Protein 3EAU (pdb70)

Nearest PDB structures (foldseek):
  3eb4-assembly1_A  TM=1.003E+00  e=1.020E-65  Rattus norvegicus
  3eb3-assembly1_A  TM=1.003E+00  e=2.435E-65  Rattus norvegicus
  7wf3-assembly1_C  TM=9.826E-01  e=1.938E-58  Homo sapiens
  6ci1-assembly1_H  TM=9.775E-01  e=1.310E-47  Rattus norvegicus
  8hw0-assembly1_A  TM=9.830E-01  e=2.863E-42  Devosia

CATH classification: 3.20.20.100

Solvent-accessible surface area: 14742 Å² total; per-residue (Å²): 216,61,117,50,95,37,58,0,6,128,19,59,19,125,0,0,0,0,0,2,12,1,85,18,4,2,17,49,61,16,84,70,130,64,0,42,89,0,0,26,34,0,50,102,61,22,2,23,0,0,4,0,0,8,57,30,37,90,2,108,0,0,56,8,0,1,68,6,12,141,143,78,56,37,172,49,104,30,5,8,0,0,0,8,0,8,67,39,37,217,49,158,72,69,132,4,3,30,97,103,6,0,45,79,3,0,144,36,0,13,139,66,0,88,26,139,45,0,13,0,0,0,0,11,77,30,24,111,134,22,91,25,62,66,3,0,95,0,0,11,52,0,23,106,115,36,32,2,96,66,0,0,0,2,127,5,49,32,136,48,0,65,75,0,52,63,17,0,145,132,76,136,25,56,27,5,20,0,0,3,1,44,2,6,0,35,76,8,80,43,8,40,35,56,7,42,94,6,72,131,134,23,10,4,2,3,0,0,63,18,6,24,5,21,12,1,0,31,17,73,1,103,102,30,38,41,113,200,7,36,2,54,49,202,64,40,108,114,1,72,75,80,0,89,42,143,99,1,80,105,19,16,58,55,4,167,91,0,64,49,1,0,122,134,27,67,16,54,5,14,28,0,1,0,0,0,0,7,50,72,162,48,5,11,0,0,9,3,37,6,32,48,26,139,52,0,85,50,4,17,18,1,29,118,6,24,115,101,23,58,99,82,21,33,127,57,0,19,75,32,2,66,55,134,21,198,156

GO terms:
  GO:1990031 pinceau fiber (C, IDA)
  GO:0015459 potassium channel regulator activity (F, IDA)
  GO:0043005 neuron projection (C, IDA)
  GO:0008106 alcohol dehydrogenase (NADP+) activity (F, IDA)
  GO:0044224 juxtaparanode region of axon (C, IDA)
  GO:0005829 cytosol (C, IDA)
  GO:0005874 microtubule (C, IDA)
  GO:0030424 axon (C, IDA)
  GO:0034705 potassium channel complex (C, IDA)
  GO:1901379 regulation of potassium ion transmembrane transport (P, IDA)
  GO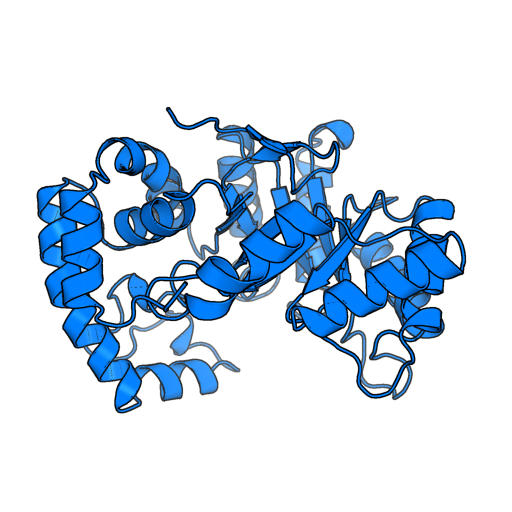:0005737 cytoplasm (C, EXP)
  GO:0005886 plasma membrane (C, EXP)
  GO:0016020 membrane (C, EXP)
  GO:1990002 methylglyoxal reductase (NADPH) (acetol producing) activity (F, EXP)
  GO:2000008 regulation of protein localization to cell surface (P, IMP)
  GO:0045445 myoblast differentiation (P, IEP)
  GO:0005515 protein binding (F, IPI)
  GO:0044325 transmembrane transporter binding (F, IPI)
  GO:0044877 protein-containing complex binding (F, IPI)
  GO:0009898 cytoplasmic side of plasma membrane (C, IDA)

Structure (mmCIF, N/CA/C/O backbone):
data_3EAU
#
_entry.id   3EAU
#
_cell.length_a   113.035
_cell.length_b   113.035
_cell.length_c   147.013
_cell.angle_alpha   90.00
_cell.angle_beta   90.00
_cell.angle_gamma   90.00
#
_symmetry.space_group_name_H-M   'I 4 2 2'
#
loop_
_entity.id
_entity.type
_entity.pdbx_description
1 polymer 'Voltage-gated potassium channel subunit beta-2'
2 non-polymer 'NADPH DIHYDRO-NICOTINAMIDE-ADENINE-DINUCLEOTIDE PHOSPHATE'
3 non-polymer 17,21-DIHYDROXYPREGNA-1,4-DIENE-3,11,20-TRIONE
4 water water
#
loop_
_atom_site.group_PDB
_atom_site.id
_atom_site.type_symbol
_atom_site.label_atom_id
_atom_site.label_alt_id
_atom_site.label_comp_id
_atom_site.label_asym_id
_atom_site.label_entity_id
_atom_site.label_seq_id
_atom_site.pdbx_PDB_ins_code
_atom_site.Cartn_x
_atom_site.Cartn_y
_atom_site.Cartn_z
_atom_site.occupancy
_atom_site.B_iso_or_equiv
_atom_site.auth_seq_id
_atom_site.auth_comp_id
_atom_site.auth_asym_id
_atom_site.auth_atom_id
_atom_site.pdbx_PDB_model_num
ATOM 1 N N . MET A 1 1 ? 25.833 26.773 10.001 1.00 49.87 35 MET A N 1
ATOM 2 C CA . MET A 1 1 ? 25.921 26.701 11.489 1.00 49.70 35 MET A CA 1
ATOM 3 C C . MET A 1 1 ? 26.462 28.015 12.049 1.00 47.94 35 MET A C 1
ATOM 4 O O . MET A 1 1 ? 27.378 28.612 11.480 1.00 47.39 35 MET A O 1
ATOM 9 N N . LEU A 1 2 ? 25.897 28.460 13.167 1.00 44.86 36 LEU A N 1
ATOM 10 C CA . LEU A 1 2 ? 26.330 29.702 13.800 1.00 41.54 36 LEU A CA 1
ATOM 11 C C . LEU A 1 2 ? 27.645 29.546 14.552 1.00 38.88 36 LEU A C 1
ATOM 12 O O . LEU A 1 2 ? 27.822 28.605 15.326 1.00 38.51 36 LEU A O 1
ATOM 17 N N . GLN A 1 3 ? 28.569 30.471 14.312 1.00 35.78 37 GLN A N 1
ATOM 18 C CA . GLN A 1 3 ? 29.848 30.476 15.009 1.00 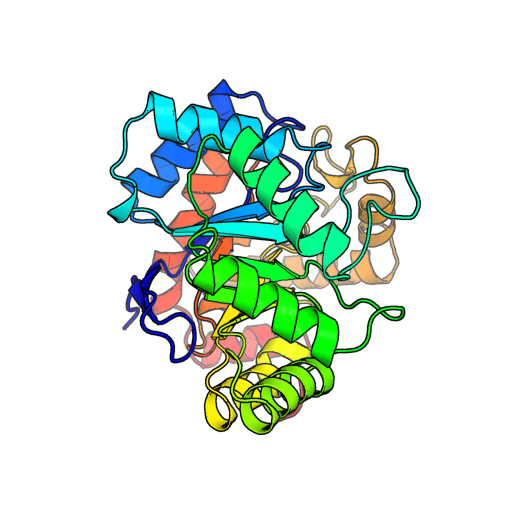32.86 37 GLN A CA 1
ATOM 19 C C . GLN A 1 3 ? 29.683 31.594 16.032 1.00 29.87 37 GLN A C 1
ATOM 20 O O . GLN A 1 3 ? 29.627 32.768 15.666 1.00 26.95 37 GLN A O 1
ATOM 26 N N . PHE A 1 4 ? 29.583 31.226 17.306 1.00 25.96 38 PHE A N 1
ATOM 27 C CA . PHE A 1 4 ? 29.377 32.205 18.370 1.00 24.47 38 PHE A CA 1
ATOM 28 C C . PHE A 1 4 ? 30.419 33.317 18.394 1.00 22.99 38 PHE A C 1
ATOM 29 O O . PHE A 1 4 ? 30.091 34.480 18.643 1.00 22.52 38 PHE A O 1
ATOM 37 N N . TYR A 1 5 ? 31.676 32.958 18.165 1.00 21.32 39 TYR A N 1
ATOM 38 C CA . TYR A 1 5 ? 32.744 33.948 18.146 1.00 20.99 39 TYR A CA 1
ATOM 39 C C . TYR A 1 5 ? 33.182 34.156 16.704 1.00 20.31 39 TYR A C 1
ATOM 40 O O . TYR A 1 5 ? 33.268 33.203 15.925 1.00 22.22 39 TYR A O 1
ATOM 49 N N . ARG A 1 6 ? 33.449 35.407 16.348 1.00 19.84 40 ARG A N 1
ATOM 50 C CA . ARG A 1 6 ? 33.865 35.731 14.989 1.00 19.20 40 ARG A CA 1
ATOM 51 C C . ARG A 1 6 ? 34.757 36.963 14.968 1.00 18.75 40 ARG A C 1
ATOM 52 O O . ARG A 1 6 ? 34.772 37.752 15.917 1.00 18.80 40 ARG A O 1
ATOM 60 N N . ASN A 1 7 ? 35.510 37.127 13.888 1.00 18.48 41 ASN A N 1
ATOM 61 C CA . ASN A 1 7 ? 36.370 38.294 13.769 1.00 18.78 41 ASN A CA 1
ATOM 62 C C . ASN A 1 7 ? 35.533 39.548 13.532 1.00 19.34 41 ASN A C 1
ATOM 63 O O . ASN A 1 7 ? 34.493 39.498 12.874 1.00 18.76 41 ASN A O 1
ATOM 68 N N . LEU A 1 8 ? 35.978 40.668 14.091 1.00 18.59 42 LEU A N 1
ATOM 69 C CA . LEU A 1 8 ? 35.283 41.933 13.901 1.00 18.66 42 LEU A CA 1
ATOM 70 C C . LEU A 1 8 ? 35.850 42.472 12.594 1.00 19.59 42 LEU A C 1
ATOM 71 O O . LEU A 1 8 ? 36.944 43.038 12.567 1.00 20.42 42 LEU A O 1
ATOM 76 N N . GLY A 1 9 ? 35.111 42.274 11.507 1.00 20.62 43 GLY A N 1
ATOM 77 C CA . GLY A 1 9 ? 35.598 42.708 10.213 1.00 20.15 43 GLY A CA 1
ATOM 78 C C . GLY A 1 9 ? 36.763 41.795 9.873 1.00 20.48 43 GLY A C 1
ATOM 79 O O . GLY A 1 9 ? 36.761 40.617 10.245 1.00 19.35 43 GLY A O 1
ATOM 80 N N . LYS A 1 10 ? 37.767 42.317 9.179 1.00 19.20 44 LYS A N 1
ATOM 81 C CA . LYS A 1 10 ? 38.913 41.487 8.845 1.00 19.06 44 LYS A CA 1
ATOM 82 C C . LYS A 1 10 ? 40.006 41.551 9.905 1.00 19.27 44 LYS A C 1
ATOM 83 O O . LYS A 1 10 ? 41.028 40.880 9.779 1.00 20.61 44 LYS A O 1
ATOM 89 N N . SER A 1 11 ? 39.786 42.337 10.956 1.00 17.68 45 SER A N 1
ATOM 90 C CA . SER A 1 11 ? 40.779 42.460 12.022 1.00 17.80 45 SER A CA 1
ATOM 91 C C . SER A 1 11 ? 40.903 41.147 12.795 1.00 17.71 45 SER A C 1
ATOM 92 O O . SER A 1 11 ? 40.083 40.242 12.636 1.00 17.88 45 SER A O 1
ATOM 95 N N . GLY A 1 12 ? 41.922 41.060 13.644 1.00 16.87 46 GLY A N 1
ATOM 96 C CA . GLY A 1 12 ? 42.134 39.855 14.428 1.00 16.85 46 GLY A CA 1
ATOM 97 C C . GLY A 1 12 ? 41.351 39.833 15.729 1.00 18.35 46 GLY A C 1
ATOM 98 O O . GLY A 1 12 ? 41.422 38.861 16.484 1.00 17.10 46 GLY A O 1
ATOM 99 N N . LEU A 1 13 ? 40.603 40.899 16.000 1.00 18.01 47 LEU A N 1
ATOM 100 C CA . LEU A 1 13 ? 39.809 40.976 17.225 1.00 17.93 47 LEU A CA 1
ATOM 101 C C . LEU A 1 13 ? 38.597 40.044 17.135 1.00 19.06 47 LEU A C 1
ATOM 102 O O . LEU A 1 13 ? 37.761 40.173 16.238 1.00 19.86 47 LEU A O 1
ATOM 107 N N . ARG A 1 14 ? 38.514 39.101 18.071 1.00 18.37 48 ARG A N 1
ATOM 108 C CA . ARG A 1 14 ? 37.424 38.128 18.101 1.00 18.88 48 ARG A CA 1
ATOM 109 C C . ARG A 1 14 ? 36.354 38.527 19.111 1.00 18.85 48 ARG A C 1
ATOM 110 O O . ARG A 1 14 ? 36.637 38.691 20.297 1.00 20.10 48 ARG A O 1
ATOM 118 N N . VAL A 1 15 ? 35.126 38.681 18.630 1.00 17.57 49 VAL A N 1
ATOM 119 C CA . VAL A 1 15 ? 34.020 39.066 19.491 1.00 18.34 49 VAL A CA 1
ATOM 120 C C . VAL A 1 15 ? 32.864 38.075 19.447 1.00 17.64 49 VAL A C 1
ATOM 121 O O . VAL A 1 15 ? 32.677 37.351 18.466 1.00 17.92 49 VAL A O 1
ATOM 125 N N . SER A 1 16 ? 32.093 38.046 20.529 1.00 18.47 50 SER A N 1
ATOM 126 C CA . SER A 1 16 ? 30.918 37.192 20.597 1.00 18.03 50 SER A CA 1
ATOM 127 C C . SER A 1 16 ? 29.902 37.823 19.638 1.00 17.95 50 SER A C 1
ATOM 128 O O . SER A 1 16 ? 29.925 39.037 19.430 1.00 17.71 50 SER A O 1
ATOM 131 N N . CYS A 1 17 ? 29.025 37.010 19.052 1.00 18.59 51 CYS A N 1
ATOM 132 C CA . CYS A 1 17 ? 28.027 37.508 18.101 1.00 18.86 51 CYS A CA 1
ATOM 133 C C . CYS A 1 17 ? 27.036 38.470 18.751 1.00 18.97 51 CYS A C 1
ATOM 134 O O . CYS A 1 17 ? 26.300 39.189 18.064 1.00 18.30 51 CYS A O 1
ATOM 137 N N . LEU A 1 18 ? 27.014 38.462 20.078 1.00 19.47 52 LEU A N 1
ATOM 138 C CA . LEU A 1 18 ? 26.159 39.348 20.855 1.00 18.53 52 LEU A CA 1
ATOM 139 C C . LEU A 1 18 ? 27.046 40.091 21.836 1.00 18.28 52 LEU A C 1
ATOM 140 O O . LEU A 1 18 ? 27.985 39.518 22.385 1.00 18.70 52 LEU A O 1
ATOM 145 N N . GLY A 1 19 ? 26.744 41.367 22.049 1.00 19.10 53 GLY A N 1
ATOM 146 C CA . GLY A 1 19 ? 27.491 42.168 22.998 1.00 17.11 53 GLY A CA 1
ATOM 147 C C . GLY A 1 19 ? 26.472 42.837 23.905 1.00 17.52 53 GLY A C 1
ATOM 148 O O . GLY A 1 19 ? 25.272 42.737 23.655 1.00 19.28 53 GLY A O 1
ATOM 149 N N . LEU A 1 20 ? 26.930 43.500 24.959 1.00 17.83 54 LEU A N 1
ATOM 150 C CA . LEU A 1 20 ? 26.017 44.195 25.858 1.00 18.23 54 LEU A CA 1
ATOM 151 C C . LEU A 1 20 ? 26.394 45.665 25.914 1.00 17.99 54 LEU A C 1
ATOM 152 O O . LEU A 1 20 ? 27.532 46.010 26.240 1.00 18.50 54 LEU A O 1
ATOM 157 N N . GLY A 1 21 ? 25.428 46.521 25.596 1.00 18.68 55 GLY A N 1
ATOM 158 C CA . GLY A 1 21 ? 25.650 47.954 25.614 1.00 17.80 55 GLY A CA 1
ATOM 159 C C . GLY A 1 21 ? 25.242 48.555 26.944 1.00 19.13 55 GLY A C 1
ATOM 160 O O . GLY A 1 21 ? 24.592 47.892 27.757 1.00 18.18 55 GLY A O 1
ATOM 161 N N . THR A 1 22 ? 25.602 49.818 27.157 1.00 17.58 56 THR A N 1
ATOM 162 C CA . THR A 1 22 ? 25.314 50.496 28.418 1.00 18.36 56 THR A CA 1
ATOM 163 C C . THR A 1 22 ? 24.507 51.791 28.288 1.00 18.40 56 THR A C 1
ATOM 164 O O . THR A 1 22 ? 24.343 52.528 29.266 1.00 18.40 56 THR A O 1
ATOM 168 N N . TRP A 1 23 ? 24.009 52.070 27.088 1.00 18.40 57 TRP A N 1
ATOM 169 C CA . TRP A 1 23 ? 23.231 53.283 26.849 1.00 18.34 57 TRP A CA 1
ATOM 170 C C . TRP A 1 23 ? 21.910 53.269 27.621 1.00 17.99 57 TRP A C 1
ATOM 171 O O . TRP A 1 23 ? 21.231 52.246 27.673 1.00 18.86 57 TRP A O 1
ATOM 182 N N . VAL A 1 24 ? 21.575 54.415 28.217 1.00 17.76 58 VAL A N 1
ATOM 183 C CA . VAL A 1 24 ? 20.348 54.621 28.989 1.00 19.68 58 VAL A CA 1
ATOM 184 C C . VAL A 1 24 ? 20.346 53.936 30.357 1.00 20.39 58 VAL A C 1
ATOM 185 O O . VAL A 1 24 ? 20.015 54.551 31.376 1.00 21.35 58 VAL A O 1
ATOM 189 N N . THR A 1 25 ? 20.750 52.673 30.370 1.00 19.11 59 THR A N 1
ATOM 190 C CA . THR A 1 25 ? 20.748 51.863 31.583 1.00 19.43 59 THR A CA 1
ATOM 191 C C . THR A 1 25 ? 21.831 52.112 32.635 1.00 19.42 59 THR A C 1
ATOM 192 O O . THR A 1 25 ? 21.531 52.585 33.732 1.00 20.25 59 THR A O 1
ATOM 196 N N . PHE A 1 26 ? 23.081 51.794 32.313 1.00 19.29 60 PHE A N 1
ATOM 197 C CA . PHE A 1 26 ? 24.182 51.964 33.260 1.00 20.62 60 PHE A CA 1
ATOM 198 C C . PHE A 1 26 ? 24.345 53.382 33.792 1.00 22.16 60 PHE A C 1
ATOM 199 O O . PHE A 1 26 ? 24.443 54.340 33.024 1.00 23.10 60 PHE A O 1
ATOM 207 N N . GLY A 1 27 ? 24.385 53.504 35.116 1.00 21.27 61 GLY A N 1
ATOM 208 C CA . GLY A 1 27 ? 24.538 54.806 35.741 1.00 23.23 61 GLY A CA 1
ATOM 209 C C . GLY A 1 27 ? 23.353 55.720 35.498 1.00 23.32 61 GLY A C 1
ATOM 210 O O . GLY A 1 27 ? 23.412 56.919 35.787 1.00 23.40 61 GLY A O 1
ATOM 211 N N . GLY A 1 28 ? 22.273 55.154 34.968 1.00 23.90 62 GLY A N 1
ATOM 212 C CA . GLY A 1 28 ? 21.084 55.939 34.694 1.00 22.97 62 GLY A CA 1
ATOM 213 C C . GLY A 1 28 ? 19.790 55.269 35.121 1.00 23.34 62 GLY A C 1
ATOM 214 O O . GLY A 1 28 ? 19.398 55.326 36.286 1.00 23.45 62 GLY A O 1
ATOM 215 N N . GLN A 1 29 ? 19.132 54.620 34.169 1.00 23.05 63 GLN A N 1
ATOM 216 C CA . GLN A 1 29 ? 17.862 53.945 34.413 1.00 23.49 63 GLN A CA 1
ATOM 217 C C . GLN A 1 29 ? 17.891 52.799 35.429 1.00 23.86 63 GLN A C 1
ATOM 218 O O . GLN A 1 29 ?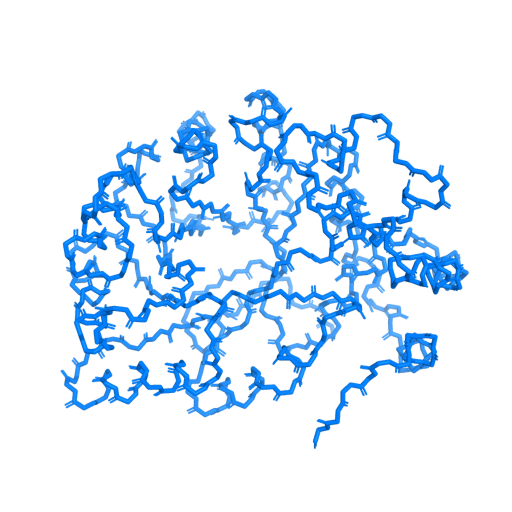 16.937 52.629 36.194 1.00 24.07 63 GLN A O 1
ATOM 224 N N . ILE A 1 30 ? 18.964 52.012 35.441 1.00 22.32 64 ILE A N 1
ATOM 225 C CA . ILE A 1 30 ? 19.049 50.886 36.371 1.00 21.96 64 ILE A CA 1
ATOM 226 C C . ILE A 1 30 ? 20.081 51.085 37.473 1.00 21.69 64 ILE A C 1
ATOM 227 O O . ILE A 1 30 ? 21.003 51.889 37.340 1.00 21.90 64 ILE A O 1
ATOM 232 N N . THR A 1 31 ? 19.918 50.350 38.570 1.00 20.98 65 THR A N 1
ATOM 233 C CA . THR A 1 31 ? 20.848 50.453 39.689 1.00 21.57 65 THR A CA 1
ATOM 234 C C . THR A 1 31 ? 22.172 49.791 39.331 1.00 21.08 65 THR A C 1
ATOM 235 O O . THR A 1 31 ? 22.239 48.989 38.401 1.00 22.14 65 THR A O 1
ATOM 239 N N . ASP A 1 32 ? 23.223 50.125 40.073 1.00 22.36 66 ASP A N 1
ATOM 240 C CA . ASP A 1 32 ? 24.539 49.538 39.838 1.00 21.93 66 ASP A CA 1
ATOM 241 C C . ASP A 1 32 ? 24.496 48.043 40.131 1.00 23.05 66 ASP A C 1
ATOM 242 O O . ASP A 1 32 ? 25.264 47.262 39.562 1.00 21.97 66 ASP A O 1
ATOM 247 N N . GLU A 1 33 ? 23.598 47.652 41.031 1.00 22.71 67 GLU A N 1
ATOM 248 C CA . GLU A 1 33 ? 23.442 46.246 41.387 1.00 22.83 67 GLU A CA 1
ATOM 249 C C . GLU A 1 33 ? 22.824 45.492 40.215 1.00 21.40 67 GLU A C 1
ATOM 250 O O . GLU A 1 33 ? 23.221 44.364 39.909 1.00 21.55 67 GLU A O 1
ATOM 256 N N . MET A 1 34 ? 21.846 46.109 39.559 1.00 20.45 68 MET A N 1
ATOM 257 C CA . MET A 1 34 ? 21.216 45.469 38.413 1.00 20.90 68 MET A CA 1
ATOM 258 C C . MET A 1 34 ? 22.251 45.386 37.291 1.00 20.85 68 MET A C 1
ATOM 259 O O . MET A 1 34 ? 22.360 44.366 36.611 1.00 19.54 68 MET A O 1
ATOM 264 N N . ALA A 1 35 ? 23.015 46.461 37.110 1.00 21.33 69 ALA A N 1
ATOM 265 C CA . ALA A 1 35 ? 24.043 46.499 36.068 1.00 20.88 69 ALA A CA 1
ATOM 266 C C . ALA A 1 35 ? 25.045 45.364 36.266 1.00 20.89 69 ALA A C 1
ATOM 267 O O . ALA A 1 35 ? 25.432 44.682 35.312 1.00 20.58 69 ALA A O 1
ATOM 269 N N . GLU A 1 36 ? 25.458 45.160 37.512 1.00 21.19 70 GLU A N 1
ATOM 270 C CA . GLU A 1 36 ? 26.406 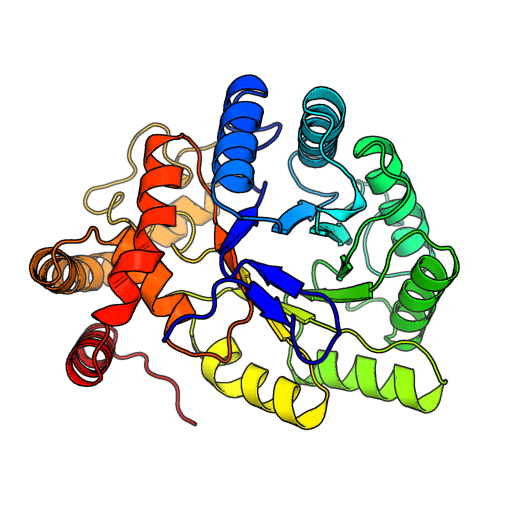44.099 37.830 1.00 21.31 70 GLU A CA 1
ATOM 271 C C . GLU A 1 36 ? 25.831 42.734 37.447 1.00 20.90 70 GLU A C 1
ATOM 272 O O . GLU A 1 36 ? 26.514 41.902 36.852 1.00 20.16 70 GLU A O 1
ATOM 278 N N . HIS A 1 37 ? 24.569 42.506 37.791 1.00 19.84 71 HIS A N 1
ATOM 279 C CA . HIS A 1 37 ? 23.926 41.234 37.473 1.00 20.72 71 HIS A CA 1
ATOM 280 C C . HIS A 1 37 ? 23.842 41.012 35.963 1.00 20.00 71 HIS A C 1
ATOM 281 O O . HIS A 1 37 ? 24.135 39.923 35.469 1.00 19.32 71 HIS A O 1
ATOM 288 N N . LEU A 1 38 ? 23.460 42.048 35.222 1.00 19.99 72 LEU A N 1
ATOM 289 C CA . LEU A 1 38 ? 23.346 41.925 33.772 1.00 19.17 72 LEU A CA 1
ATOM 290 C C . LEU A 1 38 ? 24.689 41.616 33.110 1.00 20.52 72 LEU A C 1
ATOM 291 O O . LEU A 1 38 ? 24.771 40.747 32.240 1.00 19.19 72 LEU A O 1
ATOM 296 N N . MET A 1 39 ? 25.740 42.325 33.512 1.00 20.89 73 MET A N 1
ATOM 297 C CA . MET A 1 39 ? 27.055 42.082 32.925 1.00 20.96 73 MET A CA 1
ATOM 298 C C . MET A 1 39 ? 27.548 40.685 33.285 1.00 21.16 73 MET A C 1
ATOM 299 O O . MET A 1 39 ? 28.172 40.004 32.463 1.00 19.61 73 MET A O 1
ATOM 304 N N . THR A 1 40 ? 27.261 40.250 34.509 1.00 21.40 74 THR A N 1
ATOM 305 C CA . THR A 1 40 ? 27.678 38.922 34.947 1.00 21.32 74 THR A CA 1
ATOM 306 C C . THR A 1 40 ? 26.967 37.854 34.118 1.00 21.07 74 THR A C 1
ATOM 307 O O . THR A 1 40 ? 27.587 36.884 33.684 1.00 21.35 74 THR A O 1
ATOM 311 N N . LEU A 1 41 ? 25.667 38.030 33.893 1.00 20.45 75 LEU A N 1
ATOM 312 C CA . LEU A 1 41 ? 24.908 37.072 33.091 1.00 20.10 75 LEU A CA 1
ATOM 313 C C . LEU A 1 41 ? 25.472 37.000 31.676 1.00 19.46 75 LEU A C 1
ATOM 314 O O . LEU A 1 41 ? 25.613 35.920 31.099 1.00 20.07 75 LEU A O 1
ATOM 319 N N . ALA A 1 42 ? 25.789 38.161 31.115 1.00 19.76 76 ALA A N 1
ATOM 320 C CA . ALA A 1 42 ? 26.336 38.222 29.767 1.00 18.81 76 ALA A CA 1
ATOM 321 C C . ALA A 1 42 ? 27.669 37.489 29.706 1.00 18.53 76 ALA A C 1
ATOM 322 O O . ALA A 1 42 ? 27.866 36.598 28.870 1.00 19.00 76 ALA A O 1
ATOM 324 N N . TYR A 1 43 ? 28.577 37.861 30.603 1.00 19.99 77 TYR A N 1
ATOM 325 C CA . TYR A 1 43 ? 29.904 37.256 30.648 1.00 21.07 77 TYR A CA 1
ATOM 326 C C . TYR A 1 43 ? 29.835 35.743 30.815 1.00 22.36 77 TYR A C 1
ATOM 327 O O . TYR A 1 43 ? 30.519 34.999 30.110 1.00 19.83 77 TYR A O 1
ATOM 336 N N . ASP A 1 44 ? 29.004 35.291 31.750 1.00 22.53 78 ASP A N 1
ATOM 337 C CA . ASP A 1 44 ? 28.863 33.864 32.010 1.00 24.81 78 ASP A CA 1
ATOM 338 C C . ASP A 1 44 ? 28.265 33.104 30.837 1.00 24.87 78 ASP A C 1
ATOM 339 O O . ASP A 1 44 ? 28.405 31.881 30.744 1.00 25.24 78 ASP A O 1
ATOM 344 N N . ASN A 1 45 ? 27.601 33.826 29.940 1.00 23.38 79 ASN A N 1
ATOM 345 C CA . ASN A 1 45 ? 27.003 33.203 28.772 1.00 24.24 79 ASN A CA 1
ATOM 346 C C . ASN A 1 45 ? 27.877 33.334 27.526 1.00 23.41 79 ASN A C 1
ATOM 347 O O . ASN A 1 45 ? 27.426 33.090 26.407 1.00 25.55 79 ASN A O 1
ATOM 352 N N . GLY A 1 46 ? 29.132 33.724 27.729 1.00 22.19 80 GLY A N 1
ATOM 353 C CA . GLY A 1 46 ? 30.060 33.825 26.616 1.00 21.00 80 GLY A CA 1
ATOM 354 C C . GLY A 1 46 ? 30.261 35.179 25.971 1.00 18.92 80 GLY A C 1
ATOM 355 O O . GLY A 1 46 ? 31.138 35.329 25.114 1.00 19.88 80 GLY A O 1
ATOM 356 N N . ILE A 1 47 ? 29.466 36.167 26.360 1.00 18.31 81 ILE A N 1
ATOM 357 C CA . ILE A 1 47 ? 29.610 37.499 25.776 1.00 18.47 81 ILE A CA 1
ATOM 358 C C . ILE A 1 47 ? 30.897 38.154 26.271 1.00 19.17 81 ILE A C 1
ATOM 359 O O . ILE A 1 47 ? 31.150 38.216 27.472 1.00 17.40 81 ILE A O 1
ATOM 364 N N . ASN A 1 48 ? 31.717 38.638 25.342 1.00 17.79 82 ASN A N 1
ATOM 365 C CA . ASN A 1 48 ? 32.970 39.271 25.726 1.00 17.98 82 ASN A CA 1
ATOM 366 C C . ASN A 1 48 ? 33.028 40.725 25.275 1.00 18.19 82 ASN A C 1
ATOM 367 O O . ASN A 1 48 ? 34.000 41.419 25.545 1.00 18.62 82 ASN A O 1
ATOM 372 N N . LEU A 1 49 ? 31.964 41.180 24.620 1.00 16.83 83 LEU A N 1
ATOM 373 C CA . LEU A 1 49 ? 31.890 42.538 24.085 1.00 17.25 83 LEU A CA 1
ATOM 374 C C . LEU A 1 49 ? 30.974 43.475 24.871 1.00 16.92 83 LEU A C 1
ATOM 375 O O . LEU A 1 49 ? 29.771 43.235 24.973 1.00 17.04 83 LEU A O 1
ATOM 380 N N . PHE A 1 50 ? 31.552 44.545 25.410 1.00 15.86 84 PHE A N 1
ATOM 381 C CA . PHE A 1 50 ? 30.801 45.528 26.186 1.00 16.69 84 PHE A CA 1
ATOM 382 C C . PHE A 1 50 ? 31.094 46.929 25.667 1.00 17.32 84 PHE A C 1
ATOM 383 O O . PHE A 1 50 ? 32.246 47.353 25.609 1.00 16.95 84 PHE A O 1
ATOM 391 N N . ASP A 1 51 ? 30.026 47.632 25.299 1.00 16.74 85 ASP A N 1
ATOM 392 C CA . ASP A 1 51 ? 30.103 48.966 24.706 1.00 16.66 85 ASP A CA 1
ATOM 393 C C . ASP A 1 51 ? 29.585 50.099 25.584 1.00 17.55 85 ASP A C 1
ATOM 394 O O . ASP A 1 51 ? 28.579 49.956 26.281 1.00 17.90 85 ASP A O 1
ATOM 399 N N . THR A 1 52 ? 30.262 51.240 25.521 1.00 16.39 86 THR A N 1
ATOM 400 C CA . THR A 1 52 ? 29.850 52.400 26.296 1.00 16.43 86 THR A CA 1
ATOM 401 C C . THR A 1 52 ? 30.263 53.681 25.557 1.00 17.63 86 THR A C 1
ATOM 402 O O . THR A 1 52 ? 30.663 53.628 24.390 1.00 17.79 86 THR A O 1
ATOM 406 N N . ALA A 1 53 ? 30.146 54.828 26.216 1.00 16.71 87 ALA A N 1
ATOM 407 C CA . ALA A 1 53 ? 30.505 56.097 25.591 1.00 16.65 87 ALA A CA 1
ATOM 408 C C . ALA A 1 53 ? 30.721 57.165 26.649 1.00 17.18 87 ALA A C 1
ATOM 409 O O . ALA A 1 53 ? 30.116 57.117 27.719 1.00 17.82 87 ALA A O 1
ATOM 411 N N . GLU A 1 54 ? 31.567 58.142 26.346 1.00 17.35 88 GLU A N 1
ATOM 412 C CA . GLU A 1 54 ? 31.832 59.206 27.304 1.00 17.92 88 GLU A CA 1
ATOM 413 C C . GLU A 1 54 ? 30.555 59.996 27.615 1.00 19.82 88 GLU A C 1
ATOM 414 O O . GLU A 1 54 ? 30.394 60.516 28.721 1.00 20.11 88 GLU A O 1
ATOM 420 N N . VAL A 1 55 ? 29.636 60.053 26.655 1.00 19.37 89 VAL A N 1
ATOM 421 C CA . VAL A 1 55 ? 28.396 60.813 26.830 1.00 20.80 89 VAL A CA 1
ATOM 422 C C . VAL A 1 55 ? 27.297 60.123 27.652 1.00 21.49 89 VAL A C 1
ATOM 423 O O . VAL A 1 55 ? 26.438 60.797 28.221 1.00 21.03 89 VAL A O 1
ATOM 427 N N . TYR A 1 56 ? 27.323 58.793 27.731 1.00 20.21 90 TYR A N 1
ATOM 428 C CA . TYR A 1 56 ? 26.286 58.070 28.475 1.00 20.08 90 TYR A CA 1
ATOM 429 C C . TYR A 1 56 ? 26.211 58.449 29.949 1.00 20.45 90 TYR A C 1
ATOM 430 O O . TYR A 1 56 ? 27.170 58.262 30.704 1.00 20.70 90 TYR A O 1
ATOM 439 N N . ALA A 1 57 ? 25.060 58.974 30.356 1.00 21.57 91 ALA A N 1
ATOM 440 C CA . ALA A 1 57 ? 24.853 59.376 31.743 1.00 22.49 91 ALA A CA 1
ATOM 441 C C . ALA A 1 57 ? 25.975 60.289 32.231 1.00 23.18 91 ALA A C 1
ATOM 442 O O . ALA A 1 57 ? 26.392 60.221 33.388 1.00 23.03 91 ALA A O 1
ATOM 444 N N . ALA A 1 58 ? 26.463 61.140 31.333 1.00 24.14 92 ALA A N 1
ATOM 445 C CA . ALA A 1 58 ? 27.526 62.089 31.649 1.00 23.92 92 ALA A CA 1
ATOM 446 C C . ALA A 1 58 ? 28.765 61.438 32.257 1.00 24.17 92 ALA A C 1
ATOM 447 O O . ALA A 1 58 ? 29.368 61.983 33.186 1.00 23.47 92 ALA A O 1
ATOM 449 N N . GLY A 1 59 ? 29.140 60.274 31.730 1.00 22.22 93 GLY A N 1
ATOM 450 C CA . GLY A 1 59 ? 30.317 59.578 32.222 1.00 22.51 93 GLY A CA 1
ATOM 451 C C . GLY A 1 59 ? 30.050 58.498 33.257 1.00 21.87 93 GLY A C 1
ATOM 452 O O . GLY A 1 59 ? 30.906 57.648 33.508 1.00 19.91 93 GLY A O 1
ATOM 453 N N . LYS A 1 60 ? 28.861 58.516 33.852 1.00 21.96 94 LYS A N 1
ATOM 454 C CA . LYS A 1 60 ? 28.521 57.533 34.875 1.00 21.73 94 LYS A CA 1
ATOM 455 C C . LYS A 1 60 ? 28.437 56.098 34.367 1.00 21.01 94 LYS A C 1
ATOM 456 O O . LYS A 1 60 ? 28.716 55.162 35.114 1.00 21.32 94 LYS A O 1
ATOM 462 N N . ALA A 1 61 ? 28.056 55.912 33.108 1.00 20.42 95 ALA A N 1
ATOM 463 C CA . ALA A 1 61 ? 27.968 54.561 32.557 1.00 19.63 95 ALA A CA 1
ATOM 464 C C . ALA A 1 61 ? 29.353 53.911 32.584 1.00 19.89 95 ALA A C 1
ATOM 465 O O . ALA A 1 61 ? 29.498 52.743 32.961 1.00 19.19 95 ALA A O 1
ATOM 467 N N . GLU A 1 62 ? 30.371 54.671 32.184 1.00 19.15 96 GLU A N 1
ATOM 468 C CA . GLU A 1 62 ? 31.735 54.157 32.180 1.00 18.52 96 GLU A CA 1
ATOM 469 C C . GLU A 1 62 ? 32.196 53.848 33.607 1.00 18.85 96 GLU A C 1
ATOM 470 O O . GLU A 1 62 ? 32.869 52.849 33.847 1.00 18.53 96 GLU A O 1
ATOM 476 N N . VAL A 1 63 ? 31.832 54.700 34.559 1.00 19.66 97 VAL A N 1
ATOM 477 C CA . VAL A 1 63 ? 32.224 54.460 35.944 1.00 20.24 97 VAL A CA 1
ATOM 478 C C . VAL A 1 63 ? 31.621 53.144 36.446 1.00 20.01 97 VAL A C 1
ATOM 479 O O . VAL A 1 63 ? 32.304 52.341 37.086 1.00 20.86 97 VAL A O 1
ATOM 483 N N . VAL A 1 64 ? 30.342 52.924 36.155 1.00 20.08 98 VAL A N 1
ATOM 484 C CA . VAL A 1 64 ? 29.672 51.699 36.588 1.00 20.60 98 VAL A CA 1
ATOM 485 C C . VAL A 1 64 ? 30.273 50.472 35.914 1.00 21.72 98 VAL A C 1
ATOM 486 O O . VAL A 1 64 ? 30.549 49.464 36.571 1.00 20.59 98 VAL A O 1
ATOM 490 N N . LEU A 1 65 ? 30.484 50.557 34.603 1.00 20.04 99 LEU A N 1
ATOM 491 C CA . LEU A 1 65 ? 31.064 49.445 33.862 1.00 21.08 99 LEU A CA 1
ATOM 492 C C . LEU A 1 65 ? 32.436 49.115 34.448 1.00 20.84 99 LEU A C 1
ATOM 493 O O . LEU A 1 65 ? 32.769 47.948 34.661 1.00 20.67 99 LEU A O 1
ATOM 498 N N . GLY A 1 66 ? 33.226 50.151 34.709 1.00 21.65 100 GLY A N 1
ATOM 499 C CA . GLY A 1 66 ? 34.550 49.950 35.272 1.00 21.31 100 GLY A CA 1
ATOM 500 C C . GLY A 1 66 ? 34.519 49.342 36.665 1.00 21.58 100 GLY A C 1
ATOM 501 O O . GLY A 1 66 ? 35.353 48.497 36.994 1.00 21.41 100 GLY A O 1
ATOM 502 N N . ASN A 1 67 ? 33.567 49.770 37.490 1.00 21.92 101 ASN A N 1
ATOM 503 C CA . ASN A 1 67 ? 33.456 49.240 38.850 1.00 22.05 101 ASN A CA 1
ATOM 504 C C . ASN A 1 67 ? 33.140 47.748 38.842 1.00 22.51 101 ASN A C 1
ATOM 505 O O . ASN A 1 67 ? 33.666 46.984 39.655 1.00 23.49 101 ASN A O 1
ATOM 510 N N . ILE A 1 68 ? 32.274 47.337 37.922 1.00 21.02 102 ILE A N 1
ATOM 511 C CA . ILE A 1 68 ? 31.891 45.935 37.808 1.00 21.22 102 ILE A CA 1
ATOM 512 C C . ILE A 1 68 ? 33.086 45.083 37.403 1.00 21.54 102 ILE A C 1
ATOM 513 O O . ILE A 1 68 ? 33.345 44.035 37.996 1.00 21.38 102 ILE A O 1
ATOM 518 N N . ILE A 1 69 ? 33.819 45.534 36.391 1.00 21.75 103 ILE A N 1
ATOM 519 C CA . ILE A 1 69 ? 34.994 44.802 35.930 1.00 22.59 103 ILE A CA 1
ATOM 520 C C . ILE A 1 69 ? 35.992 44.599 37.072 1.00 23.06 103 ILE A C 1
ATOM 521 O O . ILE A 1 69 ? 36.516 43.501 37.267 1.00 23.29 103 ILE A O 1
ATOM 526 N N . LYS A 1 70 ? 36.241 45.662 37.828 1.00 24.03 104 LYS A N 1
ATOM 527 C CA . LYS A 1 70 ? 37.176 45.608 38.942 1.00 26.05 104 LYS A CA 1
ATOM 528 C C . LYS A 1 70 ? 36.655 44.713 40.074 1.00 26.83 104 LYS A C 1
ATOM 529 O O . LYS A 1 70 ? 37.408 43.922 40.647 1.00 27.39 104 LYS A O 1
ATOM 535 N N . LYS A 1 71 ? 35.368 44.831 40.383 1.00 25.35 105 LYS A N 1
ATOM 536 C CA . LYS A 1 71 ? 34.764 44.030 41.448 1.00 26.96 105 LYS A CA 1
ATOM 537 C C . LYS A 1 71 ? 34.733 42.538 41.113 1.00 27.33 105 LYS A C 1
ATOM 538 O O . LYS A 1 71 ? 35.057 41.701 41.960 1.00 27.35 105 LYS A O 1
ATOM 544 N N . LYS A 1 72 ? 34.350 42.203 39.883 1.00 26.07 106 LYS A N 1
ATOM 545 C CA . LYS A 1 72 ? 34.281 40.807 39.463 1.00 26.95 106 LYS A CA 1
ATOM 546 C C . LYS A 1 72 ? 35.669 40.198 39.251 1.00 27.35 106 LYS A C 1
ATOM 547 O O . LYS A 1 72 ? 35.840 38.981 39.339 1.00 27.90 106 LYS A O 1
ATOM 553 N N . GLY A 1 73 ? 36.651 41.047 38.962 1.00 26.23 107 GLY A N 1
ATOM 554 C CA . GLY A 1 73 ? 38.012 40.578 38.764 1.00 25.88 107 GLY A CA 1
ATOM 555 C C . GLY A 1 73 ? 38.289 39.756 37.516 1.00 26.01 107 GLY A C 1
ATOM 556 O O . GLY A 1 73 ? 39.256 38.993 37.478 1.00 26.70 107 GLY A O 1
ATOM 557 N N . TRP A 1 74 ? 37.454 39.896 36.492 1.00 24.40 108 TRP A N 1
ATOM 558 C CA . TRP A 1 74 ? 37.660 39.147 35.254 1.00 23.91 108 TRP A CA 1
ATOM 559 C C . TRP A 1 74 ? 38.977 39.571 34.605 1.00 22.88 108 TRP A C 1
ATOM 560 O O . TRP A 1 74 ? 39.363 40.733 34.688 1.00 22.47 108 TRP A O 1
ATOM 571 N N . ARG A 1 75 ? 39.660 38.633 33.957 1.00 21.61 109 ARG A N 1
ATOM 572 C CA . ARG A 1 75 ? 40.929 38.948 33.299 1.00 21.59 109 ARG A CA 1
ATOM 573 C C . ARG A 1 75 ? 40.687 39.971 32.186 1.00 19.67 109 ARG A C 1
ATOM 574 O O . ARG A 1 75 ? 39.801 39.787 31.352 1.00 20.24 109 ARG A O 1
ATOM 582 N N . ARG A 1 76 ? 41.476 41.041 32.175 1.00 18.83 110 ARG A N 1
ATOM 583 C CA . ARG A 1 76 ? 41.328 42.079 31.155 1.00 19.44 110 ARG A CA 1
ATOM 584 C C . ARG A 1 76 ? 41.458 41.495 29.748 1.00 19.95 110 ARG A C 1
ATOM 585 O O . ARG A 1 76 ? 40.791 41.941 28.811 1.00 20.09 110 ARG A O 1
ATOM 593 N N . SER A 1 77 ? 42.329 40.503 29.612 1.00 19.36 111 SER A N 1
ATOM 594 C CA . SER A 1 77 ? 42.580 39.846 28.335 1.00 18.65 111 SER A CA 1
ATOM 595 C C . SER A 1 77 ? 41.403 39.019 27.821 1.00 18.96 111 SER A C 1
ATOM 596 O O . SER A 1 77 ? 41.418 38.553 26.680 1.00 20.52 111 SER A O 1
ATOM 599 N N . SER A 1 78 ? 40.388 38.828 28.656 1.00 18.83 112 SER A N 1
ATOM 600 C CA . SER A 1 78 ? 39.221 38.048 28.250 1.00 19.12 112 SER A CA 1
ATOM 601 C C . SER A 1 78 ? 38.064 38.956 27.862 1.00 19.14 112 SER A C 1
ATOM 602 O O . SER A 1 78 ? 36.992 38.481 27.474 1.00 19.90 112 SER A O 1
ATOM 605 N N . LEU A 1 79 ? 38.288 40.263 27.952 1.00 17.62 113 LEU A N 1
ATOM 606 C CA . LEU A 1 79 ? 37.245 41.234 27.645 1.00 17.47 113 LEU A CA 1
ATOM 607 C C . LEU A 1 79 ? 37.549 42.111 26.441 1.00 17.92 113 LEU A C 1
ATOM 608 O O . LEU A 1 79 ? 38.704 42.394 26.137 1.00 18.07 113 LEU A O 1
ATOM 613 N N . VAL A 1 80 ? 36.492 42.527 25.755 1.00 17.84 114 VAL A N 1
ATOM 614 C CA . VAL A 1 80 ? 36.622 43.438 24.626 1.00 17.40 114 VAL A CA 1
ATOM 615 C C . VAL A 1 80 ? 35.765 44.624 25.049 1.00 17.20 114 VAL A C 1
ATOM 616 O O . VAL A 1 80 ? 34.531 44.552 25.035 1.00 18.23 114 VAL A O 1
ATOM 620 N N . ILE A 1 81 ? 36.421 45.702 25.463 1.00 16.14 115 ILE A N 1
ATOM 621 C CA . ILE A 1 81 ? 35.712 46.889 25.925 1.00 16.46 115 ILE A CA 1
ATOM 622 C C . ILE A 1 81 ? 35.814 47.986 24.880 1.00 16.77 115 ILE A C 1
ATOM 623 O O . ILE A 1 81 ? 36.899 48.283 24.390 1.00 18.05 115 ILE A O 1
ATOM 628 N N . THR A 1 82 ? 34.681 48.580 24.533 1.00 16.74 116 THR A N 1
ATOM 629 C CA . THR A 1 82 ? 34.691 49.645 23.544 1.00 18.33 116 THR A CA 1
ATOM 630 C C . THR A 1 82 ? 34.002 50.887 24.088 1.00 18.79 116 THR A C 1
ATOM 631 O O . THR A 1 82 ? 33.061 50.788 24.879 1.00 19.88 116 THR A O 1
ATOM 635 N N . THR A 1 83 ? 34.501 52.060 23.709 1.00 17.68 117 THR A N 1
ATOM 636 C CA . THR A 1 83 ? 33.863 53.299 24.123 1.00 18.31 117 THR A CA 1
ATOM 637 C C . THR A 1 83 ? 33.864 54.242 22.935 1.00 19.22 117 THR A C 1
ATOM 638 O O . THR A 1 83 ? 34.685 54.106 22.024 1.00 18.90 117 THR A O 1
ATOM 642 N N . LYS A 1 84 ? 32.925 55.180 22.945 1.00 17.95 118 LYS A N 1
ATOM 643 C CA . LYS A 1 84 ? 32.761 56.130 21.857 1.00 17.55 118 LYS A CA 1
ATOM 644 C C . LYS A 1 84 ? 33.028 57.551 22.321 1.00 18.30 118 LYS A C 1
ATOM 645 O O . LYS A 1 84 ? 32.620 57.950 23.412 1.00 18.41 118 LYS A O 1
ATOM 651 N N . ILE A 1 85 ? 33.699 58.314 21.466 1.00 17.25 119 ILE A N 1
ATOM 652 C CA . ILE A 1 85 ? 34.065 59.684 21.781 1.00 16.90 119 ILE A CA 1
ATOM 653 C C . ILE A 1 85 ? 33.448 60.706 20.832 1.00 17.62 119 ILE A C 1
ATOM 654 O O . ILE A 1 85 ? 33.388 60.483 19.620 1.00 16.09 119 ILE A O 1
ATOM 659 N N . PHE A 1 86 ? 32.969 61.807 21.414 1.00 17.88 120 PHE A N 1
ATOM 660 C CA . PHE A 1 86 ? 32.430 62.947 20.675 1.00 17.76 120 PHE A CA 1
ATOM 661 C C . PHE A 1 86 ? 31.867 64.016 21.597 1.00 18.33 120 PHE A C 1
ATOM 662 O O . PHE A 1 86 ? 32.229 65.178 21.477 1.00 18.43 120 PHE A O 1
ATOM 670 N N . TRP A 1 87 ? 30.988 63.629 22.519 1.00 18.96 121 TRP A N 1
ATOM 671 C CA . TRP A 1 87 ? 30.394 64.588 23.454 1.00 20.24 121 TRP A CA 1
ATOM 672 C C . TRP A 1 87 ? 31.017 64.421 24.835 1.00 20.92 121 TRP A C 1
ATOM 673 O O . TRP A 1 87 ? 30.620 63.539 25.597 1.00 20.74 121 TRP A O 1
ATOM 684 N N . GLY A 1 88 ? 31.983 65.274 25.167 1.00 21.98 122 GLY A N 1
ATOM 685 C CA . GLY A 1 88 ? 32.642 65.146 26.454 1.00 23.45 122 GLY A CA 1
ATOM 686 C C . GLY A 1 88 ? 32.545 66.311 27.417 1.00 23.58 122 GLY A C 1
ATOM 687 O O . GLY A 1 88 ? 33.273 66.345 28.406 1.00 27.49 122 GLY A O 1
ATOM 688 N N . GLY A 1 89 ? 31.659 67.262 27.144 1.00 23.04 123 GLY A N 1
ATOM 689 C CA . GLY A 1 89 ? 31.528 68.406 28.028 1.00 24.25 123 GLY A CA 1
ATOM 690 C C . GLY A 1 89 ? 30.828 69.584 27.381 1.00 23.69 123 GLY A C 1
ATOM 691 O O . GLY A 1 89 ? 30.572 69.580 26.174 1.00 24.50 123 GLY A O 1
ATOM 692 N N . LYS A 1 90 ? 30.530 70.601 28.184 1.00 24.39 124 LYS A N 1
ATOM 693 C CA . LYS A 1 90 ? 29.836 71.790 27.705 1.00 25.09 124 LYS A CA 1
ATOM 694 C C . LYS A 1 90 ? 30.714 72.828 27.015 1.00 23.83 124 LYS A C 1
ATOM 695 O O . LYS A 1 90 ? 30.210 73.648 26.248 1.00 25.21 124 LYS A O 1
ATOM 701 N N . ALA A 1 91 ? 32.016 72.800 27.283 1.00 23.44 125 ALA A N 1
ATOM 702 C CA . ALA A 1 91 ? 32.929 73.764 26.672 1.00 22.68 125 ALA A CA 1
ATOM 703 C C . ALA A 1 91 ? 33.095 73.490 25.182 1.00 21.69 125 ALA A C 1
ATOM 704 O O . ALA A 1 91 ? 32.987 72.349 24.735 1.00 20.11 125 ALA A O 1
ATOM 706 N N . GLU A 1 92 ? 33.364 74.546 24.421 1.00 21.05 126 GLU A N 1
ATOM 707 C CA . GLU A 1 92 ? 33.528 74.434 22.974 1.00 20.79 126 GLU A CA 1
ATOM 708 C C . GLU A 1 92 ? 34.499 73.334 22.560 1.00 19.33 126 GLU A C 1
ATOM 709 O O . GLU A 1 92 ? 34.223 72.558 21.643 1.00 20.09 126 GLU A O 1
ATOM 715 N N . THR A 1 93 ? 35.630 73.260 23.248 1.00 19.38 127 THR A N 1
ATOM 716 C CA . THR A 1 93 ? 36.660 72.279 22.919 1.00 18.42 127 THR A CA 1
ATOM 717 C C . THR A 1 93 ? 36.462 70.886 23.506 1.00 19.40 127 THR A C 1
ATOM 718 O O . THR A 1 93 ? 37.307 70.005 23.320 1.00 18.58 127 THR A O 1
ATOM 722 N N . GLU A 1 94 ? 35.348 70.680 24.201 1.00 17.31 128 GLU A N 1
ATOM 723 C CA . GLU A 1 94 ? 35.075 69.382 24.811 1.00 19.16 128 GLU A CA 1
ATOM 724 C C . GLU A 1 94 ? 34.169 68.480 23.977 1.00 20.00 128 GLU A C 1
ATOM 725 O O . GLU A 1 94 ? 33.595 67.518 24.487 1.00 21.34 128 GLU A O 1
ATOM 731 N N . ARG A 1 95 ? 33.950 68.868 22.764 1.00 20.87 129 ARG A N 1
ATOM 732 C CA . ARG A 1 95 ? 33.278 68.078 21.766 1.00 21.69 129 ARG A CA 1
ATOM 733 C C . ARG A 1 95 ? 33.948 67.888 20.373 1.00 22.24 129 ARG A C 1
ATOM 734 O O . ARG A 1 95 ? 34.658 68.703 20.005 1.00 22.56 129 ARG A O 1
ATOM 742 N N . GLY A 1 96 ? 33.609 66.814 19.706 1.00 19.03 130 GLY A N 1
ATOM 743 C CA . GLY A 1 96 ? 34.189 66.677 18.385 1.00 18.65 130 GLY A CA 1
ATOM 744 C C . GLY A 1 96 ? 35.245 65.606 18.245 1.00 18.33 130 GLY A C 1
ATOM 745 O O . GLY A 1 96 ? 35.514 64.837 19.177 1.00 17.07 130 GLY A O 1
ATOM 746 N N . LEU A 1 97 ? 35.854 65.565 17.061 1.00 16.56 131 LEU A N 1
ATOM 747 C CA . LEU A 1 97 ? 36.877 64.580 16.759 1.00 15.14 131 LEU A CA 1
ATOM 748 C C . LEU A 1 97 ? 38.233 65.221 16.493 1.00 15.48 131 LEU A C 1
ATOM 749 O O . LEU A 1 97 ? 39.048 64.694 15.733 1.00 15.75 131 LEU A O 1
ATOM 754 N N . SER A 1 98 ? 38.464 66.368 17.122 1.00 15.97 132 SER A N 1
ATOM 755 C CA . SER A 1 98 ? 39.734 67.064 16.996 1.00 15.96 132 SER A CA 1
ATOM 756 C C . SER A 1 98 ? 40.750 66.228 17.764 1.00 16.67 132 SER A C 1
ATOM 757 O O . SER A 1 98 ? 40.378 65.414 18.614 1.00 16.05 132 SER A O 1
ATOM 760 N N . ARG A 1 99 ? 42.030 66.416 17.469 1.00 14.88 133 ARG A N 1
ATOM 761 C CA . ARG A 1 99 ? 43.055 65.670 18.183 1.00 16.37 133 ARG A CA 1
ATOM 762 C C . ARG A 1 99 ? 42.939 65.989 19.672 1.00 17.19 133 ARG A C 1
ATOM 763 O O . ARG A 1 99 ? 43.056 65.102 20.522 1.00 15.25 133 ARG A O 1
ATOM 771 N N . LYS A 1 100 ? 42.695 67.260 19.985 1.00 16.83 134 LYS A N 1
ATOM 772 C CA . LYS A 1 100 ? 42.572 67.675 21.382 1.00 16.15 134 LYS A CA 1
ATOM 773 C C . LYS A 1 100 ? 41.492 66.887 22.115 1.00 16.05 134 LYS A C 1
ATOM 774 O O . LYS A 1 100 ? 41.750 66.326 23.178 1.00 16.60 134 LYS A O 1
ATOM 780 N N . HIS A 1 101 ? 40.286 66.822 21.557 1.00 16.72 135 HIS A N 1
ATOM 781 C CA . HIS A 1 101 ? 39.240 66.096 22.268 1.00 16.60 135 HIS A CA 1
ATOM 782 C C . HIS A 1 101 ? 39.376 64.582 22.219 1.00 17.32 135 HIS A C 1
ATOM 783 O O . HIS A 1 101 ? 38.957 63.895 23.148 1.00 15.51 135 HIS A O 1
ATOM 790 N N . ILE A 1 102 ? 39.943 64.045 21.142 1.00 16.32 136 ILE A N 1
ATOM 791 C CA . ILE A 1 102 ? 40.103 62.598 21.074 1.00 15.55 13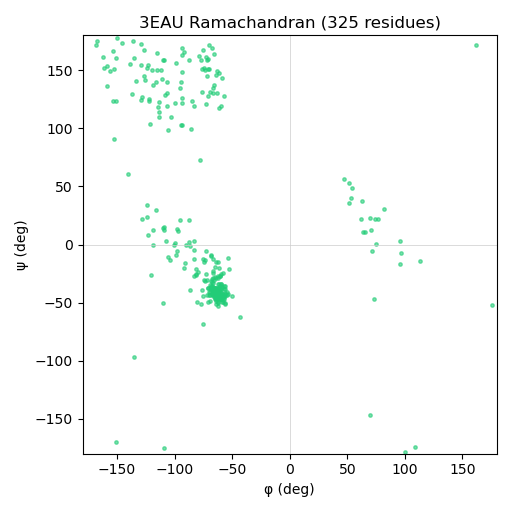6 ILE A CA 1
ATOM 792 C C . ILE A 1 102 ? 41.046 62.151 22.187 1.00 16.76 136 ILE A C 1
ATOM 793 O O . ILE A 1 102 ? 40.764 61.181 22.897 1.00 17.08 136 ILE A O 1
ATOM 798 N N . ILE A 1 103 ? 42.147 62.872 22.366 1.00 15.51 137 ILE A N 1
ATOM 799 C CA . ILE A 1 103 ? 43.098 62.510 23.412 1.00 16.09 137 ILE A CA 1
ATOM 800 C C . ILE A 1 103 ? 42.537 62.807 24.805 1.00 16.40 137 ILE A C 1
ATOM 801 O O . ILE A 1 103 ? 42.562 61.946 25.689 1.00 17.32 137 ILE A O 1
ATOM 806 N N . GLU A 1 104 ? 42.022 64.016 25.003 1.00 16.45 138 GLU A N 1
ATOM 807 C CA . GLU A 1 104 ? 41.475 64.375 26.310 1.00 18.05 138 GLU A CA 1
ATOM 808 C C . GLU A 1 104 ? 40.252 63.534 26.650 1.00 18.02 138 GLU A C 1
ATOM 809 O O . GLU A 1 104 ? 40.088 63.096 27.791 1.00 17.34 138 GLU A O 1
ATOM 815 N N . GLY A 1 105 ? 39.402 63.309 25.651 1.00 17.53 139 GLY A N 1
ATOM 816 C CA . GLY A 1 105 ? 38.204 62.519 25.854 1.00 17.90 139 GLY A CA 1
ATOM 817 C C . GLY A 1 105 ? 38.501 61.075 26.217 1.00 19.11 139 GLY A C 1
ATOM 818 O O . GLY A 1 105 ? 37.945 60.547 27.181 1.00 17.56 139 GLY A O 1
ATOM 819 N N . LEU A 1 106 ? 39.380 60.426 25.458 1.00 17.58 140 LEU A N 1
ATOM 820 C CA . LEU A 1 106 ? 39.708 59.037 25.746 1.00 17.29 140 LEU A CA 1
ATOM 821 C C . LEU A 1 106 ? 40.437 58.914 27.081 1.00 17.56 140 LEU A C 1
ATOM 822 O O . LEU A 1 106 ? 40.196 57.974 27.842 1.00 15.85 140 LEU A O 1
ATOM 827 N N . LYS A 1 107 ? 41.318 59.863 27.381 1.00 17.15 141 LYS A N 1
ATOM 828 C CA . LYS A 1 107 ? 42.045 59.812 28.648 1.00 19.38 141 LYS A CA 1
ATOM 829 C C . LYS A 1 107 ? 41.066 59.859 29.822 1.00 18.95 141 LYS A C 1
ATOM 830 O O . LYS A 1 107 ? 41.207 59.109 30.797 1.00 18.48 141 LYS A O 1
ATOM 836 N N . ALA A 1 108 ? 40.078 60.743 29.725 1.00 18.85 142 ALA A N 1
ATOM 837 C CA . ALA A 1 108 ? 39.078 60.889 30.782 1.00 18.94 142 ALA A CA 1
ATOM 838 C C . ALA A 1 108 ? 38.194 59.643 30.880 1.00 18.31 142 ALA A C 1
ATOM 839 O O . ALA A 1 108 ? 37.821 59.225 31.979 1.00 18.69 142 ALA A O 1
ATOM 841 N N . SER A 1 109 ? 37.856 59.052 29.736 1.00 17.72 143 SER A N 1
ATOM 842 C CA . SER A 1 109 ? 37.043 57.839 29.719 1.00 17.60 143 SER A CA 1
ATOM 843 C C . SER A 1 109 ? 37.791 56.689 30.392 1.00 19.06 143 SER A C 1
ATOM 844 O O . SER A 1 109 ? 37.216 55.938 31.185 1.00 19.48 143 SER A O 1
ATOM 847 N N . LEU A 1 110 ? 39.075 56.546 30.076 1.00 18.62 144 LEU A N 1
ATOM 848 C CA . LEU A 1 110 ? 39.876 55.476 30.663 1.00 18.97 144 LEU A CA 1
ATOM 849 C C . LEU A 1 110 ? 39.983 55.647 32.169 1.00 19.51 144 LEU A C 1
ATOM 850 O O . LEU A 1 110 ? 39.963 54.669 32.920 1.00 20.35 144 LEU A O 1
ATOM 855 N N . GLU A 1 111 ? 40.092 56.896 32.608 1.00 20.34 145 GLU A N 1
ATOM 856 C CA . GLU A 1 111 ? 40.186 57.187 34.029 1.00 22.47 145 GLU A CA 1
ATOM 857 C C . GLU A 1 111 ? 38.885 56.749 34.711 1.00 21.68 145 GLU A C 1
ATOM 858 O O . GLU A 1 111 ? 38.912 56.127 35.776 1.00 21.65 145 GLU A O 1
ATOM 864 N N . ARG A 1 112 ? 37.749 57.059 34.092 1.00 20.55 146 ARG A N 1
ATOM 865 C CA . ARG A 1 112 ? 36.458 56.675 34.657 1.00 19.86 146 ARG A CA 1
ATOM 866 C C . ARG A 1 112 ? 36.293 55.156 34.665 1.00 20.62 146 ARG A C 1
ATOM 867 O O . ARG A 1 112 ? 35.765 54.579 35.623 1.00 19.22 146 ARG A O 1
ATOM 875 N N . LEU A 1 113 ? 36.746 54.511 33.593 1.00 17.77 147 LEU A N 1
ATOM 876 C CA . LEU A 1 113 ? 36.656 53.059 33.460 1.00 19.45 147 LEU A CA 1
ATOM 877 C C . LEU A 1 113 ? 37.663 52.311 34.330 1.00 19.45 147 LEU A C 1
ATOM 878 O O . LEU A 1 113 ? 37.529 51.104 34.542 1.00 20.07 147 LEU A O 1
ATOM 883 N N . GLN A 1 114 ? 38.666 53.027 34.827 1.00 18.59 148 GLN A N 1
ATOM 884 C CA . GLN A 1 114 ? 39.720 52.415 35.628 1.00 20.58 148 GLN A CA 1
ATOM 885 C C . GLN A 1 114 ? 40.469 51.389 34.775 1.00 21.09 148 GLN A C 1
ATOM 886 O O . GLN A 1 114 ? 40.875 50.325 35.255 1.00 20.43 148 GLN A O 1
ATOM 892 N N . LEU A 1 115 ? 40.642 51.726 33.498 1.00 20.65 149 LEU A N 1
ATOM 893 C CA . LEU A 1 115 ? 41.344 50.865 32.553 1.00 20.07 149 LEU A CA 1
ATOM 894 C C . LEU A 1 115 ? 42.503 51.612 31.906 1.00 18.96 149 LEU A C 1
ATOM 895 O O . LEU A 1 115 ? 42.468 52.835 31.761 1.00 18.93 149 LEU A O 1
ATOM 900 N N . GLU A 1 116 ? 43.520 50.858 31.508 1.00 19.33 150 GLU A N 1
ATOM 901 C CA . GLU A 1 116 ? 44.696 51.418 30.853 1.00 21.69 150 GLU A CA 1
ATOM 902 C C . GLU A 1 116 ? 44.392 51.643 29.368 1.00 20.74 150 GLU A C 1
ATOM 903 O O . GLU A 1 116 ? 44.987 52.509 28.721 1.00 19.47 150 GLU A O 1
ATOM 909 N N . TYR A 1 117 ? 43.452 50.868 28.837 1.00 19.61 151 TYR A N 1
ATOM 910 C CA . TYR A 1 117 ? 43.086 50.981 27.430 1.00 18.51 151 TYR A CA 1
ATOM 911 C C . TYR A 1 117 ? 41.749 50.338 27.132 1.00 18.64 151 TYR A C 1
ATOM 912 O O . TYR A 1 117 ? 41.249 49.526 27.913 1.00 17.25 151 TYR A O 1
ATOM 921 N N . VAL A 1 118 ? 41.160 50.722 26.004 1.00 16.66 152 VAL A N 1
ATOM 922 C CA . VAL A 1 118 ? 39.928 50.097 25.559 1.00 17.48 152 VAL A CA 1
ATOM 923 C C . VAL A 1 118 ? 40.375 49.288 24.349 1.00 15.73 152 VAL A C 1
ATOM 924 O O . VAL A 1 118 ? 41.432 49.557 23.771 1.00 16.39 152 VAL A O 1
ATOM 928 N N . ASP A 1 119 ? 39.601 48.283 23.972 1.00 14.78 153 ASP A N 1
ATOM 929 C CA . ASP A 1 119 ? 39.976 47.482 22.822 1.00 15.41 153 ASP A CA 1
ATOM 930 C C . ASP A 1 119 ? 39.682 48.238 21.539 1.00 15.95 153 ASP A C 1
ATOM 931 O O . ASP A 1 119 ? 40.459 48.181 20.591 1.00 16.31 153 ASP A O 1
ATOM 936 N N . VAL A 1 120 ? 38.561 48.949 21.513 1.00 15.05 154 VAL A N 1
ATOM 937 C CA . VAL A 1 120 ? 38.229 49.752 20.345 1.00 15.84 154 VAL A CA 1
ATOM 938 C C . VAL A 1 120 ? 37.698 51.106 20.794 1.00 16.87 154 VAL A C 1
ATOM 939 O O . VAL A 1 120 ? 36.823 51.181 21.653 1.00 15.78 154 VAL A O 1
ATOM 943 N N . VAL A 1 121 ? 38.248 52.177 20.231 1.00 15.57 155 VAL A N 1
ATOM 944 C CA . VAL A 1 121 ? 37.750 53.506 20.535 1.00 16.92 155 VAL A CA 1
ATOM 945 C C . VAL A 1 121 ? 37.023 53.930 19.258 1.00 17.45 155 VAL A C 1
ATOM 946 O O . VAL A 1 121 ? 37.566 53.809 18.157 1.00 17.16 155 VAL A O 1
ATOM 950 N N . PHE A 1 122 ? 35.781 54.380 19.406 1.00 17.27 156 PHE A N 1
ATOM 951 C CA . PHE A 1 122 ? 34.973 54.789 18.258 1.00 18.42 156 PHE A CA 1
ATOM 952 C C . PHE A 1 122 ? 34.699 56.277 18.216 1.00 17.58 156 PHE A C 1
ATOM 953 O O . PHE A 1 122 ? 34.623 56.935 19.253 1.00 17.87 156 PHE A O 1
ATOM 961 N N . ALA A 1 123 ? 34.546 56.803 17.004 1.00 18.48 157 ALA A N 1
ATOM 962 C CA . ALA A 1 123 ? 34.148 58.191 16.838 1.00 16.18 157 ALA A CA 1
ATOM 963 C C . ALA A 1 123 ? 32.636 57.971 16.945 1.00 17.51 157 ALA A C 1
ATOM 964 O O . ALA A 1 123 ? 32.082 57.170 16.183 1.00 17.55 157 ALA A O 1
ATOM 966 N N . ASN A 1 124 ? 31.973 58.650 17.879 1.00 15.76 158 ASN A N 1
ATOM 967 C CA . ASN A 1 124 ? 30.533 58.458 18.085 1.00 18.50 158 ASN A CA 1
ATOM 968 C C . ASN A 1 124 ? 29.662 58.921 16.915 1.00 18.38 158 ASN A C 1
ATOM 969 O O . ASN A 1 124 ? 28.524 58.475 16.769 1.00 19.10 158 ASN A O 1
ATOM 974 N N . ARG A 1 125 ? 30.193 59.833 16.105 1.00 17.51 159 ARG A N 1
ATOM 975 C CA . ARG A 1 125 ? 29.497 60.350 14.927 1.00 17.88 159 ARG A CA 1
ATOM 976 C C . ARG A 1 125 ? 30.509 61.141 14.100 1.00 17.02 159 ARG A C 1
ATOM 977 O O . ARG A 1 125 ? 31.636 61.367 14.542 1.00 17.28 159 ARG A O 1
ATOM 985 N N . PRO A 1 126 ? 30.126 61.564 12.886 1.00 16.96 160 PRO A N 1
ATOM 986 C CA . PRO A 1 126 ? 31.071 62.330 12.065 1.00 17.30 160 PRO A CA 1
ATOM 987 C C . PRO A 1 126 ? 31.213 63.755 12.600 1.00 17.51 160 PRO A C 1
ATOM 988 O O . PRO A 1 126 ? 30.280 64.292 13.205 1.00 19.06 160 PRO A O 1
ATOM 992 N N . ASP A 1 127 ? 32.376 64.365 12.382 1.00 17.10 161 ASP A N 1
ATOM 993 C CA . ASP A 1 127 ? 32.607 65.735 12.831 1.00 17.96 161 ASP A CA 1
ATOM 994 C C . ASP A 1 127 ? 32.765 66.627 11.606 1.00 20.52 161 ASP A C 1
ATOM 995 O O . ASP A 1 127 ? 33.768 66.553 10.896 1.00 19.16 161 ASP A O 1
ATOM 1000 N N . PRO A 1 128 ? 31.775 67.485 11.342 1.00 22.07 162 PRO A N 1
ATOM 1001 C CA . PRO A 1 128 ? 31.868 68.368 10.177 1.00 23.45 162 PRO A CA 1
ATOM 1002 C C . PRO A 1 128 ? 32.869 69.515 10.327 1.00 24.14 162 PRO A C 1
ATOM 1003 O O . PRO A 1 128 ? 33.117 70.247 9.368 1.00 25.38 162 PRO A O 1
ATOM 1007 N N . ASN A 1 129 ? 33.451 69.668 11.517 1.00 22.44 163 ASN A N 1
ATOM 1008 C CA . ASN A 1 129 ? 34.412 70.746 11.768 1.00 22.72 163 ASN A CA 1
ATOM 1009 C C . ASN A 1 129 ? 35.870 70.302 11.897 1.00 21.67 163 ASN A C 1
ATOM 1010 O O . ASN A 1 129 ? 36.742 71.124 12.177 1.00 23.79 163 ASN A O 1
ATOM 1015 N N . THR A 1 130 ? 36.140 69.014 11.710 1.00 18.56 164 THR A N 1
ATOM 1016 C CA . THR A 1 130 ? 37.505 68.509 11.822 1.00 17.60 164 THR A CA 1
ATOM 1017 C C . THR A 1 130 ? 37.863 67.692 10.578 1.00 17.57 164 THR A C 1
ATOM 1018 O O . THR A 1 130 ? 37.132 66.773 10.203 1.00 16.94 164 THR A O 1
ATOM 1022 N N . PRO A 1 131 ? 38.988 68.026 9.915 1.00 17.74 165 PRO A N 1
ATOM 1023 C CA . PRO A 1 131 ? 39.407 67.295 8.711 1.00 17.20 165 PRO A CA 1
ATOM 1024 C C . PRO A 1 131 ? 39.715 65.846 9.048 1.00 16.30 165 PRO A C 1
ATOM 1025 O O . PRO A 1 131 ? 40.179 65.550 10.149 1.00 16.30 165 PRO A O 1
ATOM 1029 N N . MET A 1 132 ? 39.487 64.951 8.090 1.00 15.54 166 MET A N 1
ATOM 1030 C CA . MET A 1 132 ? 39.739 63.534 8.314 1.00 16.05 166 MET A CA 1
ATOM 1031 C C . MET A 1 132 ? 41.173 63.232 8.741 1.00 16.19 166 MET A C 1
ATOM 1032 O O . MET A 1 132 ? 41.389 62.447 9.661 1.00 16.24 166 MET A O 1
ATOM 1037 N N . GLU A 1 133 ? 42.156 63.841 8.082 1.00 14.61 167 GLU A N 1
ATOM 1038 C CA . GLU A 1 133 ? 43.544 63.567 8.444 1.00 15.94 167 GLU A CA 1
ATOM 1039 C C . GLU A 1 133 ? 43.824 63.801 9.924 1.00 15.44 167 GLU A C 1
ATOM 1040 O O . GLU A 1 133 ? 44.506 63.000 10.560 1.00 13.87 167 GLU A O 1
ATOM 1046 N N . GLU A 1 134 ? 43.317 64.897 10.480 1.00 13.92 168 GLU A N 1
ATOM 1047 C CA . GLU A 1 134 ? 43.563 65.154 11.896 1.00 15.01 168 GLU A CA 1
ATOM 1048 C C . GLU A 1 134 ? 42.988 64.030 12.755 1.00 15.58 168 GLU A C 1
ATOM 1049 O O . GLU A 1 134 ? 43.659 63.510 13.649 1.00 14.88 168 GLU A O 1
ATOM 1055 N N . THR A 1 135 ? 41.748 63.650 12.471 1.00 15.75 169 THR A N 1
ATOM 1056 C CA . THR A 1 135 ? 41.080 62.591 13.225 1.00 14.73 169 THR A CA 1
ATOM 1057 C C . THR A 1 135 ? 41.797 61.251 13.113 1.00 15.12 169 THR A C 1
ATOM 1058 O O . THR A 1 135 ? 41.997 60.566 14.117 1.00 14.08 169 THR A O 1
ATOM 1062 N N . VAL A 1 136 ? 42.181 60.863 11.899 1.00 13.36 170 VAL A N 1
ATOM 1063 C CA . VAL A 1 136 ? 42.872 59.589 11.731 1.00 13.53 170 VAL A CA 1
ATOM 1064 C C . VAL A 1 136 ? 44.244 59.631 12.406 1.00 13.80 170 VAL A C 1
ATOM 1065 O O . VAL A 1 136 ? 44.688 58.631 12.969 1.00 14.36 170 VAL A O 1
ATOM 1069 N N . ARG A 1 137 ? 44.916 60.776 12.359 1.00 13.06 171 ARG A N 1
ATOM 1070 C CA . ARG A 1 137 ? 46.218 60.879 13.018 1.00 14.62 171 ARG A CA 1
ATOM 1071 C C . ARG A 1 137 ? 46.046 60.753 14.532 1.00 15.04 171 ARG A C 1
ATOM 1072 O O . ARG A 1 137 ? 46.870 60.126 15.207 1.00 15.02 171 ARG A O 1
ATOM 1080 N N . ALA A 1 138 ? 44.970 61.338 15.060 1.00 14.78 172 ALA A N 1
ATOM 1081 C CA . ALA A 1 138 ? 44.706 61.294 16.498 1.00 15.13 172 ALA A CA 1
ATOM 1082 C C . ALA A 1 138 ? 44.368 59.881 16.960 1.00 15.40 172 ALA A C 1
ATOM 1083 O O . ALA A 1 138 ? 44.828 59.434 18.013 1.00 13.38 172 ALA A O 1
ATOM 1085 N N . MET A 1 139 ? 43.552 59.190 16.173 1.00 14.65 173 MET A N 1
ATOM 1086 C CA . MET A 1 139 ? 43.160 57.824 16.495 1.00 15.81 173 MET A CA 1
ATOM 1087 C C . MET A 1 139 ? 44.411 56.942 16.479 1.00 16.56 173 MET A C 1
ATOM 1088 O O . MET A 1 139 ? 44.604 56.081 17.343 1.00 13.63 173 MET A O 1
ATOM 1093 N N . THR A 1 140 ? 45.269 57.168 15.491 1.00 15.08 174 THR A N 1
ATOM 1094 C CA . THR A 1 140 ? 46.502 56.400 15.363 1.00 15.25 174 THR A CA 1
ATOM 1095 C C . THR A 1 140 ? 47.425 56.661 16.548 1.00 15.61 174 THR A C 1
ATOM 1096 O O . THR A 1 140 ? 48.082 55.743 17.054 1.00 17.34 174 THR A O 1
ATOM 1100 N N . HIS A 1 141 ? 47.453 57.912 16.993 1.00 15.17 175 HIS A N 1
ATOM 1101 C CA . HIS A 1 141 ? 48.272 58.314 18.131 1.00 15.46 175 HIS A CA 1
ATOM 1102 C C . HIS A 1 141 ? 47.850 57.595 19.418 1.00 14.92 175 HIS A C 1
ATOM 1103 O O . HIS A 1 141 ? 48.693 57.030 20.113 1.00 16.45 175 HIS A O 1
ATOM 1110 N N . VAL A 1 142 ? 46.558 57.605 19.741 1.00 15.85 176 VAL A N 1
ATOM 1111 C CA . VAL A 1 142 ? 46.127 56.941 20.975 1.00 14.94 176 VAL A CA 1
ATOM 1112 C C . VAL A 1 142 ? 46.369 55.435 20.935 1.00 15.75 176 VAL A C 1
ATOM 1113 O O . VAL A 1 142 ? 46.592 54.809 21.973 1.00 16.48 176 VAL A O 1
ATOM 1117 N N . ILE A 1 143 ? 46.343 54.850 19.741 1.00 14.98 177 ILE A N 1
ATOM 1118 C CA . ILE A 1 143 ? 46.615 53.424 19.608 1.00 16.20 177 ILE A CA 1
ATOM 1119 C C . ILE A 1 143 ? 48.113 53.197 19.843 1.00 17.78 177 ILE A C 1
ATOM 1120 O O . ILE A 1 143 ? 48.507 52.270 20.554 1.00 17.76 177 ILE A O 1
ATOM 1125 N N . ASN A 1 144 ? 48.946 54.052 19.258 1.00 17.60 178 ASN A N 1
ATOM 1126 C CA . ASN A 1 144 ? 50.393 53.933 19.433 1.00 19.36 178 ASN A CA 1
ATOM 1127 C C . ASN A 1 144 ? 50.799 54.219 20.875 1.00 20.00 178 ASN A C 1
ATOM 1128 O O . ASN A 1 144 ? 51.844 53.754 21.337 1.00 20.28 178 ASN A O 1
ATOM 1133 N N . GLN A 1 145 ? 49.970 54.990 21.577 1.00 19.08 179 GLN A N 1
ATOM 1134 C CA . GLN A 1 145 ? 50.214 55.327 22.979 1.00 21.37 179 GLN A CA 1
ATOM 1135 C C . GLN A 1 145 ? 49.718 54.210 23.902 1.00 22.43 179 GLN A C 1
ATOM 1136 O O . GLN A 1 145 ? 49.895 54.275 25.121 1.00 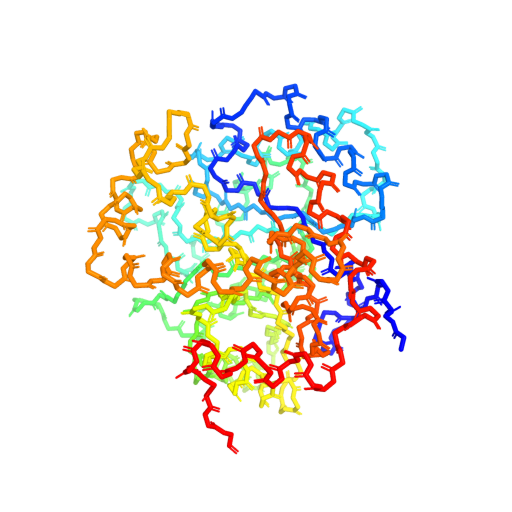22.09 179 GLN A O 1
ATOM 1142 N N . GLY A 1 146 ? 49.087 53.199 23.315 1.00 20.59 180 GLY A N 1
ATOM 1143 C CA . GLY A 1 146 ? 48.578 52.086 24.097 1.00 21.51 180 GLY A CA 1
ATOM 1144 C C . GLY A 1 146 ? 47.298 52.376 24.866 1.00 21.62 180 GLY A C 1
ATOM 1145 O O . GLY A 1 146 ? 47.000 51.690 25.850 1.00 21.87 180 GLY A O 1
ATOM 1146 N N . MET A 1 147 ? 46.542 53.381 24.429 1.00 16.98 181 MET A N 1
ATOM 1147 C CA . MET A 1 147 ? 45.281 53.746 25.081 1.00 17.39 181 MET A CA 1
ATOM 1148 C C . MET A 1 147 ? 44.103 52.999 24.450 1.00 17.05 181 MET A C 1
ATOM 1149 O O . MET A 1 147 ? 43.009 52.939 25.019 1.00 15.34 181 MET A O 1
ATOM 1154 N N . ALA A 1 148 ? 44.338 52.441 23.267 1.00 16.04 182 ALA A N 1
ATOM 1155 C CA . ALA A 1 148 ? 43.331 51.680 22.540 1.00 15.36 182 ALA A CA 1
ATOM 1156 C C . ALA A 1 148 ? 44.058 50.672 21.654 1.00 16.69 182 ALA A C 1
ATOM 1157 O O . ALA A 1 148 ? 45.186 50.918 21.225 1.00 16.75 182 ALA A O 1
ATOM 1159 N N . MET A 1 149 ? 43.424 49.537 21.385 1.00 16.08 183 MET A N 1
ATOM 1160 C CA . MET A 1 149 ? 44.040 48.531 20.528 1.00 15.78 183 MET A CA 1
ATOM 1161 C C . MET A 1 149 ? 43.716 48.824 19.068 1.00 16.00 183 MET A C 1
ATOM 1162 O O . MET A 1 149 ? 44.561 48.652 18.184 1.00 16.25 183 MET A O 1
ATOM 1167 N N . TYR A 1 150 ? 42.482 49.263 18.827 1.00 15.61 184 TYR A N 1
ATOM 1168 C CA . TYR A 1 150 ? 41.998 49.574 17.482 1.00 15.36 184 TYR A CA 1
ATOM 1169 C C . TYR A 1 150 ? 41.025 50.743 17.548 1.00 14.91 184 TYR A C 1
ATOM 1170 O O . TYR A 1 150 ? 40.650 51.192 18.629 1.00 14.91 184 TYR A O 1
ATOM 1179 N N . TRP A 1 151 ? 40.604 51.234 16.386 1.00 16.31 185 TRP A N 1
ATOM 1180 C CA . TRP A 1 151 ? 39.614 52.299 16.364 1.00 15.30 185 TRP A CA 1
ATOM 1181 C C . TRP A 1 151 ? 38.547 52.019 15.321 1.00 14.59 185 TRP A C 1
ATOM 1182 O O . TRP A 1 151 ? 38.741 51.210 14.403 1.00 14.94 185 TRP A O 1
ATOM 1193 N N . GLY A 1 152 ? 37.406 52.677 15.479 1.00 15.49 186 GLY A N 1
ATOM 1194 C CA . GLY A 1 152 ? 36.313 52.478 14.549 1.00 14.01 186 GLY A CA 1
ATOM 1195 C C . GLY A 1 152 ? 35.453 53.713 14.403 1.00 15.52 186 GLY A C 1
ATOM 1196 O O . GLY A 1 152 ? 35.662 54.728 15.074 1.00 14.07 186 GLY A O 1
ATOM 1197 N N . THR A 1 153 ? 34.464 53.610 13.527 1.00 15.03 187 THR A N 1
ATOM 1198 C CA . THR A 1 153 ? 33.556 54.712 13.252 1.00 16.25 187 THR A CA 1
ATOM 1199 C C . THR A 1 153 ? 32.141 54.360 13.689 1.00 16.90 187 THR A C 1
ATOM 1200 O O . THR A 1 153 ? 31.833 53.199 13.937 1.00 16.57 187 THR A O 1
ATOM 1204 N N . SER A 1 154 ? 31.287 55.371 13.787 1.00 17.33 188 SER A N 1
ATOM 1205 C CA . SER A 1 154 ? 29.895 55.144 14.157 1.00 17.16 188 SER A CA 1
ATOM 1206 C C . SER A 1 154 ? 29.036 56.228 13.529 1.00 16.62 188 SER A C 1
ATOM 1207 O O . SER A 1 154 ? 29.311 57.418 13.672 1.00 15.62 188 SER A O 1
ATOM 1210 N N . ARG A 1 155 ? 28.157 55.767 12.830 1.00 16.90 189 ARG A N 1
ATOM 1211 C CA . ARG A 1 155 ? 27.206 56.668 12.197 1.00 18.35 189 ARG A CA 1
ATOM 1212 C C . ARG A 1 155 ? 27.814 57.423 11.017 1.00 18.07 189 ARG A C 1
ATOM 1213 O O . ARG A 1 155 ? 27.321 58.480 10.623 1.00 17.12 189 ARG A O 1
ATOM 1221 N N . TRP A 1 156 ? 28.838 56.900 10.489 1.00 17.07 190 TRP A N 1
ATOM 1222 C CA . TRP A 1 156 ? 29.557 57.487 9.365 1.00 18.22 190 TRP A CA 1
ATOM 1223 C C . TRP A 1 156 ? 29.010 56.888 8.069 1.00 18.05 190 TRP A C 1
ATOM 1224 O O . TRP A 1 156 ? 28.597 55.728 8.040 1.00 18.62 190 TRP A O 1
ATOM 1235 N N . SER A 1 157 ? 29.022 57.669 6.995 1.00 18.22 191 SER A N 1
ATOM 1236 C CA . SER A 1 157 ? 28.548 57.178 5.705 1.00 18.46 191 SER A CA 1
ATOM 1237 C C . SER A 1 157 ? 29.638 56.289 5.116 1.00 18.46 191 SER A C 1
ATOM 1238 O O . SER A 1 157 ? 30.792 56.355 5.539 1.00 16.08 191 SER A O 1
ATOM 1241 N N . SER A 1 158 ? 29.275 55.467 4.237 1.00 17.15 192 SER A N 1
ATOM 1242 C CA . SER A 1 158 ? 30.272 54.602 3.619 1.00 19.89 192 SER A CA 1
ATOM 1243 C C . SER A 1 158 ? 31.346 55.427 2.916 1.00 18.99 192 SER A C 1
ATOM 1244 O O . SER A 1 158 ? 32.528 55.077 2.934 1.00 16.93 192 SER A O 1
ATOM 1247 N N . MET A 1 159 ? 31.069 56.551 2.341 1.00 17.37 193 MET A N 1
ATOM 1248 C CA . MET A 1 159 ? 32.091 57.392 1.735 1.00 17.10 193 MET A CA 1
ATOM 1249 C C . MET A 1 159 ? 33.046 57.955 2.793 1.00 16.71 193 MET A C 1
ATOM 1250 O O . MET A 1 159 ? 34.251 58.027 2.570 1.00 14.10 193 MET A O 1
ATOM 1255 N N . GLU A 1 160 ? 32.514 58.338 3.951 1.00 14.70 194 GLU A N 1
ATOM 1256 C CA . GLU A 1 160 ? 33.367 58.882 5.007 1.00 16.06 194 GLU A CA 1
ATOM 1257 C C . GLU A 1 160 ? 34.299 57.810 5.571 1.00 15.94 194 GLU A C 1
ATOM 1258 O O . GLU A 1 160 ? 35.447 58.091 5.914 1.00 15.53 194 GLU A O 1
ATOM 1264 N N . ILE A 1 161 ? 33.812 56.578 5.661 1.00 14.12 195 ILE A N 1
ATOM 1265 C CA . ILE A 1 161 ? 34.647 55.493 6.161 1.00 14.40 195 ILE A CA 1
ATOM 1266 C C . ILE A 1 161 ? 35.767 55.246 5.144 1.00 15.02 195 ILE A C 1
ATOM 1267 O O . ILE A 1 161 ? 36.920 55.027 5.514 1.00 13.84 195 ILE A O 1
ATOM 1272 N N . MET A 1 162 ? 35.433 55.317 3.858 1.00 14.48 196 MET A N 1
ATOM 1273 C CA . MET A 1 162 ? 36.435 55.111 2.810 1.00 14.40 196 MET A CA 1
ATOM 1274 C C . MET A 1 162 ? 37.445 56.263 2.815 1.00 14.89 196 MET A C 1
ATOM 1275 O O . MET A 1 162 ? 38.607 56.076 2.463 1.00 15.12 196 MET A O 1
ATOM 1280 N N . GLU A 1 163 ? 37.002 57.452 3.221 1.00 15.13 197 GLU A N 1
ATOM 1281 C CA . GLU A 1 163 ? 37.894 58.609 3.273 1.00 15.14 197 GLU A CA 1
ATOM 1282 C C . GLU A 1 163 ? 38.933 58.398 4.382 1.00 15.99 197 GLU A C 1
ATOM 1283 O O . GLU A 1 163 ? 40.093 58.781 4.243 1.00 14.44 197 GLU A O 1
ATOM 1289 N N . ALA A 1 164 ? 38.504 57.792 5.484 1.00 15.76 198 ALA A N 1
ATOM 1290 C CA . ALA A 1 164 ? 39.408 57.515 6.597 1.00 15.12 198 ALA A CA 1
ATOM 1291 C C . ALA A 1 164 ? 40.452 56.515 6.115 1.00 14.92 198 ALA A C 1
ATOM 1292 O O . ALA A 1 164 ? 41.629 56.621 6.452 1.00 14.62 198 ALA A O 1
ATOM 1294 N N . TYR A 1 165 ? 40.013 55.533 5.329 1.00 14.95 199 TYR A N 1
ATOM 1295 C CA . TYR A 1 165 ? 40.937 54.533 4.800 1.00 15.79 199 TYR A CA 1
ATOM 1296 C C . TYR A 1 165 ? 41.921 55.209 3.839 1.00 15.01 199 TYR A C 1
ATOM 1297 O O . TYR A 1 165 ? 43.119 54.924 3.850 1.00 13.55 199 TYR A O 1
ATOM 1306 N N . SER A 1 166 ? 41.410 56.106 3.004 1.00 14.47 200 SER A N 1
ATOM 1307 C CA . SER A 1 166 ? 42.257 56.814 2.050 1.00 16.07 200 SER A CA 1
ATOM 1308 C C . SER A 1 166 ? 43.365 57.580 2.775 1.00 16.51 200 SER A C 1
ATOM 1309 O O . SER A 1 166 ? 44.540 57.507 2.401 1.00 14.33 200 SER A O 1
ATOM 1312 N N . VAL A 1 167 ? 42.984 58.316 3.814 1.00 15.19 201 VAL A N 1
ATOM 1313 C CA . VAL A 1 167 ? 43.937 59.091 4.599 1.00 16.48 201 VAL A CA 1
ATOM 1314 C C . VAL A 1 167 ? 44.962 58.167 5.265 1.00 16.59 201 VAL A C 1
ATOM 1315 O O . VAL A 1 167 ? 46.164 58.452 5.271 1.00 16.92 201 VAL A O 1
ATOM 1319 N N . ALA A 1 168 ? 44.484 57.056 5.817 1.00 15.84 202 ALA A N 1
ATOM 1320 C CA . ALA A 1 168 ? 45.369 56.109 6.471 1.00 15.40 202 ALA A CA 1
ATOM 1321 C C . ALA A 1 168 ? 46.411 55.569 5.490 1.00 15.53 202 ALA A C 1
ATOM 1322 O O . ALA A 1 168 ? 47.595 55.527 5.808 1.00 16.26 202 ALA A O 1
ATOM 1324 N N . ARG A 1 169 ? 45.985 55.165 4.296 1.00 15.82 203 ARG A N 1
ATOM 1325 C CA . ARG A 1 169 ? 46.945 54.638 3.328 1.00 15.95 203 ARG A CA 1
ATOM 1326 C C . ARG A 1 169 ? 47.854 55.707 2.721 1.00 16.98 203 ARG A C 1
ATOM 1327 O O . ARG A 1 169 ? 49.008 55.419 2.376 1.00 19.02 203 ARG A O 1
ATOM 1335 N N . GLN A 1 170 ? 47.361 56.935 2.585 1.00 16.87 204 GLN A N 1
ATOM 1336 C CA . GLN A 1 170 ? 48.197 57.996 2.018 1.00 17.53 204 GLN A CA 1
ATOM 1337 C C . GLN A 1 170 ? 49.312 58.432 2.974 1.00 18.68 204 GLN A C 1
ATOM 1338 O O . GLN A 1 170 ? 50.437 58.714 2.544 1.00 16.41 204 GLN A O 1
ATOM 1344 N N . PHE A 1 171 ? 49.005 58.469 4.268 1.00 17.72 205 PHE A N 1
ATOM 1345 C CA . PHE A 1 171 ? 49.972 58.904 5.277 1.00 17.37 205 PHE A CA 1
ATOM 1346 C C . PHE A 1 171 ? 50.481 57.778 6.173 1.00 16.95 205 PHE A C 1
ATOM 1347 O O . PHE A 1 171 ? 51.071 58.021 7.228 1.00 17.79 205 PHE A O 1
ATOM 1355 N N . ASN A 1 172 ? 50.248 56.548 5.740 1.00 17.18 206 ASN A N 1
ATOM 1356 C CA . ASN A 1 172 ? 50.680 55.373 6.475 1.00 18.48 206 ASN A CA 1
ATOM 1357 C C . ASN A 1 172 ? 50.241 55.403 7.938 1.00 18.36 206 ASN A C 1
ATOM 1358 O O . ASN A 1 172 ? 51.050 55.246 8.861 1.00 17.78 206 ASN A O 1
ATOM 1363 N N . LEU A 1 173 ? 48.948 55.616 8.137 1.00 15.52 207 LEU A N 1
ATOM 1364 C CA . LEU A 1 173 ? 48.375 55.640 9.475 1.00 15.88 207 LEU A CA 1
ATOM 1365 C C . LEU A 1 173 ? 47.530 54.375 9.623 1.00 15.92 207 LEU A C 1
ATOM 1366 O O . LEU A 1 173 ? 47.509 53.524 8.727 1.00 16.38 207 LEU A O 1
ATOM 1371 N N . ILE A 1 174 ? 46.829 54.247 10.746 1.00 15.55 208 ILE A N 1
ATOM 1372 C CA . ILE A 1 174 ? 46.018 53.060 10.988 1.00 14.99 208 ILE A CA 1
ATOM 1373 C C . ILE A 1 174 ? 44.568 53.250 10.546 1.00 14.45 208 ILE A C 1
ATOM 1374 O O . ILE A 1 174 ? 43.913 54.195 10.961 1.00 15.41 208 ILE A O 1
ATOM 1379 N N . PRO A 1 175 ? 44.055 52.347 9.694 1.00 14.81 209 PRO A N 1
ATOM 1380 C CA . PRO A 1 175 ? 42.671 52.427 9.207 1.00 15.08 209 PRO A CA 1
ATOM 1381 C C . PRO A 1 175 ? 41.701 51.907 10.275 1.00 15.17 209 PRO A C 1
ATOM 1382 O O . PRO A 1 175 ? 42.109 51.199 11.198 1.00 14.25 209 PRO A O 1
ATOM 1386 N N . PRO A 1 176 ? 40.406 52.245 10.158 1.00 15.81 210 PRO A N 1
ATOM 1387 C CA . PRO A 1 176 ? 39.396 51.791 11.126 1.00 16.06 210 PRO A CA 1
ATOM 1388 C C . PRO A 1 176 ? 39.045 50.320 10.879 1.00 16.17 210 PRO A C 1
ATOM 1389 O O . PRO A 1 176 ? 39.130 49.846 9.745 1.00 15.90 210 PRO A O 1
ATOM 1393 N N . ILE A 1 177 ? 38.656 49.595 11.927 1.00 15.21 211 ILE A N 1
ATOM 1394 C CA . ILE A 1 177 ? 38.322 48.180 11.761 1.00 16.31 211 ILE A CA 1
ATOM 1395 C C . ILE A 1 177 ? 36.830 47.892 11.775 1.00 16.60 211 ILE A C 1
ATOM 1396 O O . ILE A 1 177 ? 36.401 46.808 11.381 1.00 16.47 211 ILE A O 1
ATOM 1401 N N . CYS A 1 178 ? 36.036 48.867 12.197 1.00 17.73 212 CYS A N 1
ATOM 1402 C CA . CYS A 1 178 ? 34.609 48.624 12.337 1.00 18.22 212 CYS A CA 1
ATOM 1403 C C . CYS A 1 178 ? 33.751 49.885 12.322 1.00 18.30 212 CYS A C 1
ATOM 1404 O O . CYS A 1 178 ? 34.217 50.970 12.666 1.00 19.30 212 CYS A O 1
ATOM 1407 N N . GLU A 1 179 ? 32.499 49.725 11.902 1.00 19.23 213 GLU A N 1
ATOM 1408 C CA . GLU A 1 179 ? 31.525 50.813 11.884 1.00 18.39 213 GLU A CA 1
ATOM 1409 C C . GLU A 1 179 ? 30.368 50.318 12.750 1.00 17.80 213 GLU A C 1
ATOM 1410 O O . GLU A 1 179 ? 29.841 49.232 12.521 1.00 18.39 213 GLU A O 1
ATOM 1416 N N . GLN A 1 180 ? 30.007 51.104 13.760 1.00 15.79 214 GLN A N 1
ATOM 1417 C CA . GLN A 1 180 ? 28.915 50.749 14.660 1.00 17.23 214 GLN A CA 1
ATOM 1418 C C . GLN A 1 180 ? 27.665 51.414 14.096 1.00 17.18 214 GLN A C 1
ATOM 1419 O O . GLN A 1 180 ? 27.467 52.618 14.250 1.00 17.41 214 GLN A O 1
ATOM 1425 N N . ALA A 1 181 ? 26.830 50.617 13.438 1.00 17.25 215 ALA A N 1
ATOM 1426 C CA . ALA A 1 181 ? 25.635 51.127 12.789 1.00 18.76 215 ALA A CA 1
ATOM 1427 C C . ALA A 1 181 ? 24.314 50.553 13.279 1.00 19.17 215 ALA A C 1
ATOM 1428 O O . ALA A 1 181 ? 24.231 49.397 13.696 1.00 18.33 215 ALA A O 1
ATOM 1430 N N . GLU A 1 182 ? 23.276 51.378 13.195 1.00 19.42 216 GLU A N 1
ATOM 1431 C CA . GLU A 1 182 ? 21.936 50.973 13.601 1.00 18.68 216 GLU A CA 1
ATOM 1432 C C . GLU A 1 182 ? 21.432 49.886 12.667 1.00 19.83 216 GLU A C 1
ATOM 1433 O O . GLU A 1 182 ? 21.590 49.980 11.448 1.00 19.58 216 GLU A O 1
ATOM 1439 N N . TYR A 1 183 ? 20.845 48.840 13.238 1.00 19.35 217 TYR A N 1
ATOM 1440 C CA . TYR A 1 183 ? 20.310 47.755 12.429 1.00 19.25 217 TYR A CA 1
ATOM 1441 C C . TYR A 1 183 ? 19.173 47.030 13.130 1.00 19.81 217 TYR A C 1
ATOM 1442 O O . TYR A 1 183 ? 19.321 46.544 14.248 1.00 18.51 217 TYR A O 1
ATOM 1451 N N . HIS A 1 184 ? 18.032 46.984 12.458 1.00 20.11 218 HIS A N 1
ATOM 1452 C CA . HIS A 1 184 ? 16.855 46.286 12.952 1.00 20.09 218 HIS A CA 1
ATOM 1453 C C . HIS A 1 184 ? 15.889 46.201 11.781 1.00 21.24 218 HIS A C 1
ATOM 1454 O O . HIS A 1 184 ? 16.162 46.747 10.711 1.00 20.21 218 HIS A O 1
ATOM 1461 N N . MET A 1 185 ? 14.776 45.507 11.969 1.00 21.24 219 MET A N 1
ATOM 1462 C CA . MET A 1 185 ? 13.811 45.331 10.892 1.00 23.38 219 MET A CA 1
ATOM 1463 C C . MET A 1 185 ? 13.318 46.601 10.198 1.00 23.54 219 MET A C 1
ATOM 1464 O O . MET A 1 185 ? 12.840 46.537 9.064 1.00 24.10 219 MET A O 1
ATOM 1469 N N . PHE A 1 186 ? 13.441 47.749 10.857 1.00 23.82 220 PHE A N 1
ATOM 1470 C CA . PHE A 1 186 ? 12.982 49.003 10.264 1.00 25.76 220 PHE A CA 1
ATOM 1471 C C . PHE A 1 186 ? 14.105 49.951 9.843 1.00 25.19 220 PHE A C 1
ATOM 1472 O O . PHE A 1 186 ? 13.856 51.116 9.545 1.00 25.10 220 PHE A O 1
ATOM 1480 N N . GLN A 1 187 ? 15.334 49.446 9.818 1.00 25.47 221 GLN A N 1
ATOM 1481 C CA . GLN A 1 187 ? 16.506 50.231 9.417 1.00 26.17 221 GLN A CA 1
ATOM 1482 C C . GLN A 1 187 ? 17.495 49.204 8.868 1.00 26.04 221 GLN A C 1
ATOM 1483 O O . GLN A 1 187 ? 18.311 48.662 9.614 1.00 25.75 221 GLN A O 1
ATOM 1489 N N . ARG A 1 188 ? 17.430 48.956 7.561 1.00 25.31 222 ARG A N 1
ATOM 1490 C CA . ARG A 1 188 ? 18.255 47.921 6.934 1.00 25.48 222 ARG A CA 1
ATOM 1491 C C . ARG A 1 188 ? 19.221 48.318 5.823 1.00 26.78 222 ARG A C 1
ATOM 1492 O O . ARG A 1 188 ? 20.217 47.635 5.588 1.00 27.00 222 ARG A O 1
ATOM 1500 N N . GLU A 1 189 ? 18.900 49.398 5.126 1.00 26.33 223 GLU A N 1
ATOM 1501 C CA . GLU A 1 189 ? 19.678 49.871 3.986 1.00 27.34 223 GLU A CA 1
ATOM 1502 C C . GLU A 1 189 ? 21.205 49.873 4.125 1.00 25.29 223 GLU A C 1
ATOM 1503 O O . GLU A 1 189 ? 21.914 49.182 3.386 1.00 23.66 223 GLU A O 1
ATOM 1509 N N . LYS A 1 190 ? 21.710 50.654 5.068 1.00 22.40 224 LYS A N 1
ATOM 1510 C CA . LYS A 1 190 ? 23.151 50.770 5.265 1.00 21.54 224 LYS A CA 1
ATOM 1511 C C . LYS A 1 190 ? 23.872 49.456 5.571 1.00 21.14 224 LYS A C 1
ATOM 1512 O O . LYS A 1 190 ? 24.877 49.126 4.937 1.00 19.63 224 LYS A O 1
ATOM 1518 N N . VAL A 1 191 ? 23.353 48.703 6.532 1.00 20.50 225 VAL A N 1
ATOM 1519 C CA . VAL A 1 191 ? 23.975 47.443 6.926 1.00 21.14 225 VAL A CA 1
ATOM 1520 C C . VAL A 1 191 ? 23.880 46.331 5.891 1.00 21.83 225 VAL A C 1
ATOM 1521 O O . VAL A 1 191 ? 24.820 45.554 5.721 1.00 21.21 225 VAL A O 1
ATOM 1525 N N . GLU A 1 192 ? 22.754 46.253 5.193 1.00 22.02 226 GLU A N 1
ATOM 1526 C CA . GLU A 1 192 ? 22.570 45.202 4.203 1.00 22.51 226 GLU A CA 1
ATOM 1527 C C . GLU A 1 192 ? 23.178 45.478 2.835 1.00 24.03 226 GLU A C 1
ATOM 1528 O O . GLU A 1 192 ? 23.549 44.546 2.122 1.00 25.07 226 GLU A O 1
ATOM 1534 N N . VAL A 1 193 ? 23.301 46.748 2.471 1.00 24.51 227 VAL A N 1
ATOM 1535 C CA . VAL A 1 193 ? 23.846 47.089 1.161 1.00 26.39 227 VAL A CA 1
ATOM 1536 C C . VAL A 1 193 ? 25.229 47.727 1.174 1.00 26.03 227 VAL A C 1
ATOM 1537 O O . VAL A 1 193 ? 26.124 47.292 0.449 1.00 25.40 227 VAL A O 1
ATOM 1541 N N . GLN A 1 194 ? 25.404 48.754 1.998 1.00 24.91 228 GLN A N 1
ATOM 1542 C CA . GLN A 1 194 ? 26.675 49.467 2.059 1.00 25.87 228 GLN A CA 1
ATOM 1543 C C . GLN A 1 194 ? 27.809 48.781 2.813 1.00 23.72 228 GLN A C 1
ATOM 1544 O O . GLN A 1 194 ? 28.916 48.655 2.290 1.00 22.93 228 GLN A O 1
ATOM 1550 N N . LEU A 1 195 ? 27.547 48.343 4.038 1.00 22.18 229 LEU A N 1
ATOM 1551 C CA . LEU A 1 195 ? 28.589 47.706 4.836 1.00 22.39 229 LEU A CA 1
ATOM 1552 C C . LEU A 1 195 ? 29.246 46.482 4.193 1.00 20.71 229 LEU A C 1
ATOM 1553 O O . LEU A 1 195 ? 30.455 46.285 4.329 1.00 20.32 229 LEU A O 1
ATOM 1558 N N . PRO A 1 196 ? 28.472 45.636 3.492 1.00 20.67 230 PRO A N 1
ATOM 1559 C CA . PRO A 1 196 ? 29.134 44.478 2.882 1.00 19.75 230 PRO A CA 1
ATOM 1560 C C . PRO A 1 196 ? 30.225 44.907 1.890 1.00 19.95 230 PRO A C 1
ATOM 1561 O O . PRO A 1 196 ? 31.251 44.242 1.755 1.00 19.09 230 PRO A O 1
ATOM 1565 N N . GLU A 1 197 ? 29.999 46.026 1.207 1.00 19.18 231 GLU A N 1
ATOM 1566 C CA . GLU A 1 197 ? 30.964 46.547 0.241 1.00 19.59 231 GLU A CA 1
ATOM 1567 C C . GLU A 1 197 ? 32.250 46.959 0.954 1.00 18.82 231 GLU A C 1
ATOM 1568 O O . GLU A 1 197 ? 33.354 46.684 0.480 1.00 18.63 231 GLU A O 1
ATOM 1574 N N . LEU A 1 198 ? 32.099 47.621 2.096 1.00 17.82 232 LEU A N 1
ATOM 1575 C CA . LEU A 1 198 ? 33.248 48.066 2.873 1.00 18.89 232 LEU A CA 1
ATOM 1576 C C . LEU A 1 198 ? 34.022 46.887 3.441 1.00 19.17 232 LEU A C 1
ATOM 1577 O O . LEU A 1 198 ? 35.241 46.956 3.588 1.00 19.34 232 LEU A O 1
ATOM 1582 N N . PHE A 1 199 ? 33.318 45.810 3.774 1.00 19.22 233 PHE A N 1
ATOM 1583 C CA . PHE A 1 199 ? 33.995 44.638 4.308 1.00 19.18 233 PHE A CA 1
ATOM 1584 C C . PHE A 1 199 ? 34.924 44.061 3.243 1.00 19.68 233 PHE A C 1
ATOM 1585 O O . PHE A 1 199 ? 36.107 43.829 3.487 1.00 19.58 233 PHE A O 1
ATOM 1593 N N . HIS A 1 200 ? 34.383 43.842 2.051 1.00 20.01 234 HIS A N 1
ATOM 1594 C CA . HIS A 1 200 ? 35.176 43.266 0.975 1.00 22.14 234 HIS A CA 1
ATOM 1595 C C . HIS A 1 200 ? 36.274 44.182 0.456 1.00 22.97 234 HIS A C 1
ATOM 1596 O O . HIS A 1 200 ? 37.365 43.715 0.114 1.00 23.24 234 HIS A O 1
ATOM 1603 N N . LYS A 1 201 ? 36.001 45.482 0.416 1.00 21.37 235 LYS A N 1
ATOM 1604 C CA . LYS A 1 201 ? 36.981 46.439 -0.088 1.00 20.37 235 LYS A CA 1
ATOM 1605 C C . LYS A 1 201 ? 38.063 46.821 0.918 1.00 20.59 235 LYS A C 1
ATOM 1606 O O . LYS A 1 201 ? 39.253 46.791 0.595 1.00 19.97 235 LYS A O 1
ATOM 1612 N N . ILE A 1 202 ? 37.658 47.179 2.136 1.00 18.17 236 ILE A N 1
ATOM 1613 C CA . ILE A 1 202 ? 38.623 47.604 3.141 1.00 19.13 236 ILE A CA 1
ATOM 1614 C C . ILE A 1 202 ? 38.541 46.908 4.503 1.00 18.72 236 ILE A C 1
ATOM 1615 O O . ILE A 1 202 ? 39.006 47.448 5.510 1.00 17.13 236 ILE A O 1
ATOM 1620 N N . GLY A 1 203 ? 37.939 45.721 4.519 1.00 18.66 237 GLY A N 1
ATOM 1621 C CA . GLY A 1 203 ? 37.843 44.920 5.729 1.00 20.26 237 GLY A CA 1
ATOM 1622 C C . GLY A 1 203 ? 37.058 45.435 6.919 1.00 19.80 237 GLY A C 1
ATOM 1623 O O . GLY A 1 203 ? 37.131 44.848 7.999 1.00 19.75 237 GLY A O 1
ATOM 1624 N N . VAL A 1 204 ? 36.297 46.508 6.737 1.00 18.46 238 VAL A N 1
ATOM 1625 C CA . VAL A 1 204 ? 35.518 47.073 7.836 1.00 18.87 238 VAL A CA 1
ATOM 1626 C C . VAL A 1 204 ? 34.410 46.134 8.302 1.00 19.89 238 VAL A C 1
ATOM 1627 O O . VAL A 1 204 ? 33.631 45.622 7.496 1.00 20.36 238 VAL A O 1
ATOM 1631 N N . GLY A 1 205 ? 34.350 45.912 9.611 1.00 18.79 239 GLY A N 1
ATOM 1632 C CA . GLY A 1 205 ? 33.337 45.035 10.167 1.00 19.79 239 GLY A CA 1
ATOM 1633 C C . GLY A 1 205 ? 32.113 45.809 10.603 1.00 19.72 239 GLY A C 1
ATOM 1634 O O . GLY A 1 205 ? 32.164 47.025 10.763 1.00 20.02 239 GLY A O 1
ATOM 1635 N N . ALA A 1 206 ? 31.002 45.111 10.795 1.00 19.03 240 ALA A N 1
ATOM 1636 C CA . ALA A 1 206 ? 29.778 45.775 11.217 1.00 19.44 240 ALA A CA 1
ATOM 1637 C C . ALA A 1 206 ? 29.348 45.329 12.609 1.00 19.37 240 ALA A C 1
ATOM 1638 O O . ALA A 1 206 ? 29.084 44.150 12.833 1.00 19.96 240 ALA A O 1
ATOM 1640 N N . MET A 1 207 ? 29.306 46.278 13.539 1.00 18.81 241 MET A N 1
ATOM 1641 C CA . MET A 1 207 ? 28.862 46.026 14.911 1.00 19.07 241 MET A CA 1
ATOM 1642 C C . MET A 1 207 ? 27.575 46.838 14.962 1.00 20.02 241 MET A C 1
ATOM 1643 O O . MET A 1 207 ? 27.615 48.065 14.864 1.00 19.95 241 MET A O 1
ATOM 1648 N N . THR A 1 208 ? 26.435 46.172 15.106 1.00 18.96 242 THR A N 1
ATOM 1649 C CA . THR A 1 208 ? 25.175 46.899 15.077 1.00 19.00 242 THR A CA 1
ATOM 1650 C C . THR A 1 208 ? 24.536 47.236 16.412 1.00 19.21 242 THR A C 1
ATOM 1651 O O . THR A 1 208 ? 24.788 46.587 17.430 1.00 18.79 242 THR A O 1
ATOM 1655 N N . TRP A 1 209 ? 23.713 48.279 16.397 1.00 18.90 243 TRP A N 1
ATOM 1656 C CA . TRP A 1 209 ? 23.040 48.716 17.606 1.00 18.28 243 TRP A CA 1
ATOM 1657 C C . TRP A 1 209 ? 21.528 48.841 17.496 1.00 18.27 243 TRP A C 1
ATOM 1658 O O . TRP A 1 209 ? 20.968 48.815 16.400 1.00 17.98 243 TRP A O 1
ATOM 1669 N N . SER A 1 210 ? 20.884 48.975 18.656 1.00 18.69 244 SER A N 1
ATOM 1670 C CA . SER A 1 210 ? 19.428 49.077 18.762 1.00 17.93 244 SER A CA 1
ATOM 1671 C C . SER A 1 210 ? 18.705 48.012 17.936 1.00 17.52 244 SER A C 1
ATOM 1672 O O . SER A 1 210 ? 17.867 48.334 17.090 1.00 19.13 244 SER A O 1
ATOM 1675 N N . PRO A 1 211 ? 19.011 46.725 18.176 1.00 17.74 245 PRO A N 1
ATOM 1676 C CA . PRO A 1 211 ? 18.368 45.637 17.431 1.00 18.29 245 PRO A CA 1
ATOM 1677 C C . PRO A 1 211 ? 16.857 45.568 17.623 1.00 18.84 245 PRO A C 1
ATOM 1678 O O . PRO A 1 211 ? 16.155 44.970 16.810 1.00 19.67 245 PRO A O 1
ATOM 1682 N N . LEU A 1 212 ? 16.362 46.172 18.698 1.00 20.17 246 LEU A N 1
ATOM 1683 C CA . LEU A 1 212 ? 14.926 46.183 18.965 1.00 21.58 246 LEU A CA 1
ATOM 1684 C C . LEU A 1 212 ? 14.362 47.584 18.767 1.00 22.27 246 LEU A C 1
ATOM 1685 O O . LEU A 1 212 ? 13.239 47.879 19.183 1.00 22.58 246 LEU A O 1
ATOM 1690 N N . ALA A 1 213 ? 15.146 48.443 18.124 1.00 22.11 247 ALA A N 1
ATOM 1691 C CA . ALA A 1 213 ? 14.733 49.821 17.876 1.00 22.76 247 ALA A CA 1
ATOM 1692 C C . ALA A 1 213 ? 14.317 50.494 19.182 1.00 22.03 247 ALA A C 1
ATOM 1693 O O . ALA A 1 213 ? 13.250 51.115 19.267 1.00 21.50 247 ALA A O 1
ATOM 1695 N N . CYS A 1 214 ? 15.174 50.358 20.193 1.00 21.20 248 CYS A N 1
ATOM 1696 C CA . CYS A 1 214 ? 14.955 50.935 21.519 1.00 21.42 248 CYS A CA 1
ATOM 1697 C C . CYS A 1 214 ? 13.844 50.248 22.303 1.00 22.72 248 CYS A C 1
ATOM 1698 O O . CYS A 1 214 ? 13.395 50.766 23.328 1.00 22.35 248 CYS A O 1
ATOM 1701 N N . GLY A 1 215 ? 13.406 49.088 21.823 1.00 22.86 249 GLY A N 1
ATOM 1702 C CA . GLY A 1 215 ? 12.352 48.353 22.502 1.00 24.91 249 GLY A CA 1
ATOM 1703 C C . GLY A 1 215 ? 11.066 48.287 21.698 1.00 27.33 249 GLY A C 1
ATOM 1704 O O . GLY A 1 215 ? 10.173 47.497 22.007 1.00 26.84 249 GLY A O 1
ATOM 1705 N N . ILE A 1 216 ? 10.973 49.119 20.665 1.00 28.28 250 ILE A N 1
ATOM 1706 C CA . ILE A 1 216 ? 9.795 49.158 19.806 1.00 30.90 250 ILE A CA 1
ATOM 1707 C C . ILE A 1 216 ? 9.463 47.796 19.198 1.00 31.97 250 ILE A C 1
ATOM 1708 O O . ILE A 1 216 ? 8.296 47.400 19.140 1.00 31.55 250 ILE A O 1
ATOM 1713 N N . VAL A 1 217 ? 10.492 47.084 18.747 1.00 31.69 251 VAL A N 1
ATOM 1714 C CA . VAL A 1 217 ? 10.309 45.781 18.115 1.00 32.75 251 VAL A CA 1
ATOM 1715 C C . VAL A 1 217 ? 9.785 44.714 19.070 1.00 34.64 251 VAL A C 1
ATOM 1716 O O . VAL A 1 217 ? 9.363 43.642 18.637 1.00 35.35 251 VAL A O 1
ATOM 1720 N N . SER A 1 218 ? 9.803 45.004 20.365 1.00 34.61 252 SER A N 1
ATOM 1721 C CA . SER A 1 218 ? 9.314 44.043 21.344 1.00 36.80 252 SER A CA 1
ATOM 1722 C C . SER A 1 218 ? 7.790 43.974 21.299 1.00 38.40 252 SER A C 1
ATOM 1723 O O . SER A 1 218 ? 7.193 42.989 21.735 1.00 40.04 252 SER A O 1
ATOM 1726 N N . GLY A 1 219 ? 7.169 44.891 20.662 1.00 38.78 253 GLY A N 1
ATOM 1727 C CA . GLY A 1 219 ? 5.742 45.001 20.748 1.00 40.21 253 GLY A CA 1
ATOM 1728 C C . GLY A 1 219 ? 5.094 45.555 21.971 1.00 40.46 253 GLY A C 1
ATOM 1729 O O . GLY A 1 219 ? 3.941 45.726 22.022 1.00 40.74 253 GLY A O 1
ATOM 1730 N N . LYS A 1 220 ? 5.880 45.934 22.927 1.00 40.46 254 LYS A N 1
ATOM 1731 C CA . LYS A 1 220 ? 5.393 46.546 24.067 1.00 40.35 254 LYS A CA 1
ATOM 1732 C C . LYS A 1 220 ? 4.600 47.822 24.013 1.00 40.52 254 LYS A C 1
ATOM 1733 O O . LYS A 1 220 ? 4.059 48.157 24.897 1.00 39.49 254 LYS A O 1
ATOM 1739 N N . TYR A 1 221 ? 4.761 48.600 22.994 1.00 40.60 255 TYR A N 1
ATOM 1740 C CA . TYR A 1 221 ? 4.031 49.842 22.765 1.00 41.34 255 TYR A CA 1
ATOM 1741 C C . TYR A 1 221 ? 2.814 49.635 21.868 1.00 43.67 255 TYR A C 1
ATOM 1742 O O . TYR A 1 221 ? 2.437 50.526 21.104 1.00 44.16 255 TYR A O 1
ATOM 1751 N N . ASP A 1 222 ? 2.295 48.379 21.761 1.00 46.23 256 ASP A N 1
ATOM 1752 C CA . ASP A 1 222 ? 1.159 48.051 20.906 1.00 48.73 256 ASP A CA 1
ATOM 1753 C C . ASP A 1 222 ? -0.091 48.839 21.287 1.00 49.21 256 ASP A C 1
ATOM 1754 O O . ASP A 1 222 ? -0.965 49.063 20.450 1.00 49.60 256 ASP A O 1
ATOM 1759 N N . SER A 1 223 ? -0.168 49.264 22.546 1.00 49.54 257 SER A N 1
ATOM 1760 C CA . SER A 1 223 ? -1.319 50.020 23.031 1.00 50.40 257 SER A CA 1
ATOM 1761 C C . SER A 1 223 ? -0.927 51.152 23.975 1.00 49.92 257 SER A C 1
ATOM 1762 O O . SER A 1 223 ? -1.341 51.177 25.136 1.00 50.34 257 SER A O 1
ATOM 1765 N N . GLY A 1 224 ? -0.133 52.092 23.475 1.00 48.96 258 GLY A N 1
ATOM 1766 C CA . GLY A 1 224 ? 0.284 53.210 24.300 1.00 47.17 258 GLY A CA 1
ATOM 1767 C C . GLY A 1 224 ? 1.679 53.045 24.868 1.00 45.81 258 GLY A C 1
ATOM 1768 O O . GLY A 1 224 ? 2.355 52.053 24.596 1.00 45.19 258 GLY A O 1
ATOM 1769 N N . ILE A 1 225 ? 2.106 54.020 25.664 1.00 43.76 259 ILE A N 1
ATOM 1770 C CA . ILE A 1 225 ? 3.431 53.995 26.273 1.00 42.59 259 ILE A CA 1
ATOM 1771 C C . ILE A 1 225 ? 3.386 53.400 27.682 1.00 42.49 259 ILE A C 1
ATOM 1772 O O . ILE A 1 225 ? 2.971 54.065 28.632 1.00 40.91 259 ILE A O 1
ATOM 1777 N N . PRO A 1 226 ? 3.813 52.134 27.832 1.00 41.88 260 PRO A N 1
ATOM 1778 C CA . PRO A 1 226 ? 3.818 51.460 29.133 1.00 41.66 260 PRO A CA 1
ATOM 1779 C C . PRO A 1 226 ? 4.660 52.192 30.177 1.00 41.95 260 PRO A C 1
ATOM 1780 O O . PRO A 1 226 ? 5.700 52.767 29.859 1.00 40.83 260 PRO A O 1
ATOM 1784 N N . PRO A 1 227 ? 4.209 52.190 31.439 1.00 42.31 261 PRO A N 1
ATOM 1785 C CA . PRO A 1 227 ? 4.955 52.861 32.507 1.00 42.96 261 PRO A CA 1
ATOM 1786 C C . PRO A 1 227 ? 6.330 52.217 32.664 1.00 42.43 261 PRO A C 1
ATOM 1787 O O . PRO A 1 227 ? 6.481 51.015 32.443 1.00 42.83 261 PRO A O 1
ATOM 1791 N N . TYR A 1 228 ? 7.322 53.018 33.042 1.00 42.30 262 TYR A N 1
ATOM 1792 C CA . TYR A 1 228 ? 8.687 52.529 33.239 1.00 41.52 262 TYR A CA 1
ATOM 1793 C C . TYR A 1 228 ? 9.420 52.167 31.943 1.00 37.98 262 TYR A C 1
ATOM 1794 O O . TYR A 1 228 ? 10.602 51.834 31.984 1.00 36.51 262 TYR A O 1
ATOM 1803 N N . SER A 1 229 ? 8.732 52.214 30.804 1.00 34.70 263 SER A N 1
ATOM 1804 C CA . SER A 1 229 ? 9.375 51.886 29.531 1.00 30.94 263 SER A CA 1
ATOM 1805 C C . SER A 1 229 ? 10.343 53.002 29.146 1.00 28.90 263 SER A C 1
ATOM 1806 O O . SER A 1 229 ? 10.216 54.129 29.621 1.00 26.87 263 SER A O 1
ATOM 1809 N N . ARG A 1 230 ? 11.310 52.697 28.285 1.00 27.09 264 ARG A N 1
ATOM 1810 C CA . ARG A 1 230 ? 12.278 53.713 27.887 1.00 25.58 264 ARG A CA 1
ATOM 1811 C C . ARG A 1 230 ? 11.601 54.979 27.364 1.00 25.66 264 ARG A C 1
ATOM 1812 O O . ARG A 1 230 ? 12.007 56.093 27.701 1.00 26.35 264 ARG A O 1
ATOM 1820 N N . ALA A 1 231 ? 10.568 54.802 26.546 1.00 27.15 265 ALA A N 1
ATOM 1821 C CA . ALA A 1 231 ? 9.844 55.926 25.962 1.00 28.74 265 ALA A CA 1
ATOM 1822 C C . ALA A 1 231 ? 9.170 56.821 26.999 1.00 31.17 265 ALA A C 1
ATOM 1823 O O . ALA A 1 231 ? 8.768 57.943 26.685 1.00 32.16 265 ALA A O 1
ATOM 1825 N N . SER A 1 232 ? 9.044 56.334 28.230 1.00 31.70 266 SER A N 1
ATOM 1826 C CA . SER A 1 232 ? 8.411 57.117 29.288 1.00 33.62 266 SER A CA 1
ATOM 1827 C C . SER A 1 232 ? 9.440 57.820 30.168 1.00 34.27 266 SER A C 1
ATOM 1828 O O . SER A 1 232 ? 9.083 58.610 31.045 1.00 33.81 266 SER A O 1
ATOM 1831 N N . LEU A 1 233 ? 10.717 57.535 29.935 1.00 34.38 267 LEU A N 1
ATOM 1832 C CA . LEU A 1 233 ? 11.784 58.136 30.728 1.00 34.76 267 LEU A CA 1
ATOM 1833 C C . LEU A 1 233 ? 12.000 59.600 30.385 1.00 35.85 267 LEU A C 1
ATOM 1834 O O . LEU A 1 233 ? 11.767 60.026 29.255 1.00 35.36 267 LEU A O 1
ATOM 1839 N N . LYS A 1 234 ? 12.453 60.368 31.369 1.00 37.43 268 LYS A N 1
ATOM 1840 C CA . LYS A 1 234 ? 12.709 61.783 31.164 1.00 39.61 268 LYS A CA 1
ATOM 1841 C C . LYS A 1 234 ? 13.914 61.935 30.242 1.00 39.83 268 LYS A C 1
ATOM 1842 O O . LYS A 1 234 ? 14.949 61.296 30.441 1.00 39.31 268 LYS A O 1
ATOM 1848 N N . GLY A 1 235 ? 13.767 62.775 29.223 1.00 39.38 269 GLY A N 1
ATOM 1849 C CA . GLY A 1 235 ? 14.851 62.986 28.285 1.00 38.73 269 GLY A CA 1
ATOM 1850 C C . GLY A 1 235 ? 14.706 62.120 27.050 1.00 37.99 269 GLY A C 1
ATOM 1851 O O . GLY A 1 235 ? 15.575 62.125 26.179 1.00 39.12 269 GLY A O 1
ATOM 1852 N N . TYR A 1 236 ? 13.612 61.370 26.973 1.00 36.99 270 TYR A N 1
ATOM 1853 C CA . TYR A 1 236 ? 13.372 60.506 25.826 1.00 35.76 270 TYR A CA 1
ATOM 1854 C C . TYR A 1 236 ? 12.037 60.775 25.143 1.00 36.12 270 TYR A C 1
ATOM 1855 O O . TYR A 1 236 ? 11.394 59.862 24.621 1.00 34.41 270 TYR A O 1
ATOM 1864 N N . GLN A 1 237 ? 11.630 62.041 25.140 1.00 36.28 271 GLN A N 1
ATOM 1865 C CA . GLN A 1 237 ? 10.383 62.436 24.499 1.00 36.85 271 GLN A CA 1
ATOM 1866 C C . GLN A 1 237 ? 10.474 62.113 23.011 1.00 35.32 271 GLN A C 1
ATOM 1867 O O . GLN A 1 237 ? 9.478 61.755 22.381 1.00 36.70 271 GLN A O 1
ATOM 1873 N N . TRP A 1 238 ? 11.677 62.239 22.454 1.00 34.42 272 TRP A N 1
ATOM 1874 C CA . TRP A 1 238 ? 11.898 61.963 21.038 1.00 33.18 272 TRP A CA 1
ATOM 1875 C C . TRP A 1 238 ? 11.465 60.549 20.670 1.00 33.17 272 TRP A C 1
ATOM 1876 O O . TRP A 1 238 ? 10.913 60.315 19.592 1.00 33.74 272 TRP A O 1
ATOM 1887 N N . LEU A 1 239 ? 11.723 59.606 21.569 1.00 31.87 273 LEU A N 1
ATOM 1888 C CA . LEU A 1 239 ? 11.364 58.214 21.342 1.00 30.38 273 LEU A CA 1
ATOM 1889 C C . LEU A 1 239 ? 9.848 58.044 21.388 1.00 29.98 273 LEU A C 1
ATOM 1890 O O . LEU A 1 239 ? 9.262 57.349 20.556 1.00 28.43 273 LEU A O 1
ATOM 1895 N N . LYS A 1 240 ? 9.221 58.685 22.366 1.00 31.22 274 LYS A N 1
ATOM 1896 C CA . LYS A 1 240 ? 7.775 58.614 22.519 1.00 33.14 274 LYS A CA 1
ATOM 1897 C C . LYS A 1 240 ? 7.083 59.148 21.266 1.00 33.46 274 LYS A C 1
ATOM 1898 O O . LYS A 1 240 ? 6.149 58.532 20.756 1.00 32.99 274 LYS A O 1
ATOM 1904 N N . ASP A 1 241 ? 7.549 60.291 20.769 1.00 35.09 275 ASP A N 1
ATOM 1905 C CA . ASP A 1 241 ? 6.959 60.888 19.574 1.00 36.70 275 ASP A CA 1
ATOM 1906 C C . ASP A 1 241 ? 7.109 59.960 18.379 1.00 36.33 275 ASP A C 1
ATOM 1907 O O . ASP A 1 241 ? 6.190 59.808 17.575 1.00 35.64 275 ASP A O 1
ATOM 1912 N N . LYS A 1 242 ? 8.278 59.341 18.270 1.00 36.76 276 LYS A N 1
ATOM 1913 C CA . LYS A 1 242 ? 8.555 58.419 17.179 1.00 36.82 276 LYS A CA 1
ATOM 1914 C C . LYS A 1 242 ? 7.567 57.255 17.220 1.00 35.40 276 LYS A C 1
ATOM 1915 O O . LYS A 1 242 ? 7.013 56.861 16.195 1.00 34.81 276 LYS A O 1
ATOM 1921 N N . ILE A 1 243 ? 7.345 56.716 18.415 1.00 33.55 277 ILE A N 1
ATOM 1922 C CA . ILE A 1 243 ? 6.428 55.596 18.597 1.00 33.39 277 ILE A CA 1
ATOM 1923 C C . ILE A 1 243 ? 4.984 56.004 18.313 1.00 33.41 277 ILE A C 1
ATOM 1924 O O . ILE A 1 243 ? 4.215 55.236 17.732 1.00 31.57 277 ILE A O 1
ATOM 1929 N N . LEU A 1 244 ? 4.630 57.219 18.721 1.00 33.95 278 LEU A N 1
ATOM 1930 C CA . LEU A 1 244 ? 3.279 57.734 18.526 1.00 35.39 278 LEU A CA 1
ATOM 1931 C C . LEU A 1 244 ? 3.082 58.415 17.172 1.00 36.26 278 LEU A C 1
ATOM 1932 O O . LEU A 1 244 ? 2.001 58.929 16.885 1.00 36.54 278 LEU A O 1
ATOM 1937 N N . SER A 1 245 ? 4.121 58.424 16.343 1.00 35.87 279 SER A N 1
ATOM 1938 C CA . SER A 1 245 ? 4.027 59.044 15.026 1.00 36.41 279 SER A CA 1
ATOM 1939 C C . SER A 1 245 ? 3.237 58.131 14.096 1.00 36.40 279 SER A C 1
ATOM 1940 O O . SER A 1 245 ? 2.996 56.969 14.415 1.00 35.73 279 SER A O 1
ATOM 1943 N N . GLU A 1 246 ? 2.838 58.661 12.946 1.00 37.63 280 GLU A N 1
ATOM 1944 C CA . GLU A 1 246 ? 2.077 57.881 11.978 1.00 39.08 280 GLU A CA 1
ATOM 1945 C C . GLU A 1 246 ? 2.866 56.642 11.563 1.00 39.44 280 GLU A C 1
ATOM 1946 O O . GLU A 1 246 ? 2.329 55.535 11.524 1.00 39.07 280 GLU A O 1
ATOM 1952 N N . GLU A 1 247 ? 4.096 56.816 11.345 1.00 40.43 281 GLU A N 1
ATOM 1953 C CA . GLU A 1 247 ? 5.025 55.765 10.949 1.00 41.48 281 GLU A CA 1
ATOM 1954 C C . GLU A 1 247 ? 5.288 54.754 12.106 1.00 40.20 281 GLU A C 1
ATOM 1955 O O . GLU A 1 247 ? 5.395 53.675 11.997 1.00 39.55 281 GLU A O 1
ATOM 1961 N N . GLY A 1 248 ? 5.298 55.268 13.217 1.00 39.06 282 GLY A N 1
ATOM 1962 C CA . GLY A 1 248 ? 5.473 54.415 14.379 1.00 39.28 282 GLY A CA 1
ATOM 1963 C C . GLY A 1 248 ? 4.323 53.445 14.571 1.00 39.97 282 GLY A C 1
ATOM 1964 O O . GLY A 1 248 ? 4.524 52.299 14.981 1.00 39.43 282 GLY A O 1
ATOM 1965 N N . ARG A 1 249 ? 3.108 53.898 14.282 1.00 39.08 283 ARG A N 1
ATOM 1966 C CA . ARG A 1 249 ? 1.940 53.041 14.431 1.00 39.16 283 ARG A CA 1
ATOM 1967 C C . ARG A 1 249 ? 1.929 52.023 13.300 1.00 39.54 283 ARG A C 1
ATOM 1968 O O . ARG A 1 249 ? 1.439 50.903 13.452 1.00 39.45 283 ARG A O 1
ATOM 1976 N N . ARG A 1 250 ? 2.441 52.409 12.196 1.00 40.29 284 ARG A N 1
ATOM 1977 C CA . ARG A 1 250 ? 2.591 51.487 11.180 1.00 41.38 284 ARG A CA 1
ATOM 1978 C C . ARG A 1 250 ? 3.469 50.375 11.529 1.00 40.29 284 ARG A C 1
ATOM 1979 O O . ARG A 1 250 ? 3.221 49.320 11.281 1.00 40.10 284 ARG A O 1
ATOM 1987 N N . GLN A 1 251 ? 4.527 50.700 12.119 1.00 38.74 285 GLN A N 1
ATOM 1988 C CA . GLN A 1 251 ? 5.504 49.695 12.515 1.00 37.44 285 GLN A CA 1
ATOM 1989 C C . GLN A 1 251 ? 4.850 48.680 13.449 1.00 36.93 285 GLN A C 1
ATOM 1990 O O . GLN A 1 251 ? 5.064 47.475 13.319 1.00 35.93 285 GLN A O 1
ATOM 1996 N N . GLN A 1 252 ? 4.048 49.174 14.389 1.00 37.03 286 GLN A N 1
ATOM 1997 C CA . GLN A 1 252 ? 3.356 48.301 15.331 1.00 37.84 286 GLN A CA 1
ATOM 1998 C C . GLN A 1 252 ? 2.420 47.354 14.588 1.00 37.42 286 GLN A C 1
ATOM 1999 O O . GLN A 1 252 ? 2.260 46.195 14.974 1.00 37.47 286 GLN A O 1
ATOM 2005 N N . ALA A 1 253 ? 1.802 47.852 13.522 1.00 37.01 287 ALA A N 1
ATOM 2006 C CA . ALA A 1 253 ? 0.886 47.042 12.727 1.00 36.65 287 ALA A CA 1
ATOM 2007 C C . ALA A 1 253 ? 1.622 45.835 12.155 1.00 36.01 287 ALA A C 1
ATOM 2008 O O . ALA A 1 253 ? 1.131 44.707 12.215 1.00 35.82 287 ALA A O 1
ATOM 2010 N N . LYS A 1 254 ? 2.807 46.079 11.605 1.00 34.84 288 LYS A N 1
ATOM 2011 C CA . LYS A 1 254 ? 3.607 45.009 11.028 1.00 34.67 288 LYS A CA 1
ATOM 2012 C C . LYS A 1 254 ? 4.112 44.058 12.109 1.00 34.01 288 LYS A C 1
ATOM 2013 O O . LYS A 1 254 ? 4.264 42.862 11.869 1.00 33.39 288 LYS A O 1
ATOM 2019 N N . LEU A 1 255 ? 4.367 44.590 13.301 1.00 34.88 289 LEU A N 1
ATOM 2020 C CA . LEU A 1 255 ? 4.852 43.771 14.410 1.00 36.43 289 LEU A CA 1
ATOM 2021 C C . LEU A 1 255 ? 3.839 42.702 14.797 1.00 37.28 289 LEU A C 1
ATOM 2022 O O . LEU A 1 255 ? 4.212 41.605 15.206 1.00 37.65 289 LEU A O 1
ATOM 2027 N N . LYS A 1 256 ? 2.555 43.021 14.674 1.00 39.24 290 LYS A N 1
ATOM 2028 C CA . LYS A 1 256 ? 1.514 42.060 15.014 1.00 40.31 290 LYS A CA 1
ATOM 2029 C C . LYS A 1 256 ? 1.604 40.860 14.076 1.00 40.01 290 LYS A C 1
ATOM 2030 O O . LYS A 1 256 ? 1.410 39.719 14.494 1.00 39.56 290 LYS A O 1
ATOM 2036 N N . GLU A 1 257 ? 1.906 41.122 12.807 1.00 39.86 291 GLU A N 1
ATOM 2037 C CA . GLU A 1 257 ? 2.029 40.056 11.818 1.00 40.01 291 GLU A CA 1
ATOM 2038 C C . GLU A 1 257 ? 3.289 39.241 12.086 1.00 39.43 291 GLU A C 1
ATOM 2039 O O . GLU A 1 257 ? 3.303 38.022 11.910 1.00 39.05 291 GLU A O 1
ATOM 2045 N N . LEU A 1 258 ? 4.350 39.922 12.507 1.00 37.84 292 LEU A N 1
ATOM 2046 C CA . LEU A 1 258 ? 5.614 39.259 12.804 1.00 37.61 292 LEU A CA 1
ATOM 2047 C C . LEU A 1 258 ? 5.452 38.383 14.041 1.00 38.00 292 LEU A C 1
ATOM 2048 O O . LEU A 1 258 ? 6.097 37.341 14.168 1.00 37.02 292 LEU A O 1
ATOM 2053 N N . GLN A 1 259 ? 4.579 38.814 14.947 1.00 39.04 293 GLN A N 1
ATOM 2054 C CA . GLN A 1 259 ? 4.309 38.077 16.177 1.00 40.65 293 GLN A CA 1
ATOM 2055 C C . GLN A 1 259 ? 3.788 36.682 15.836 1.00 40.52 293 GLN A C 1
ATOM 2056 O O . GLN A 1 259 ? 4.088 35.709 16.528 1.00 40.61 293 GLN A O 1
ATOM 2062 N N . ALA A 1 260 ? 3.009 36.596 14.763 1.00 40.48 294 ALA A N 1
ATOM 2063 C CA . ALA A 1 260 ? 2.445 35.328 14.317 1.00 41.04 294 ALA A CA 1
ATOM 2064 C C . ALA A 1 260 ? 3.554 34.360 13.924 1.00 41.10 294 ALA A C 1
ATOM 2065 O O . ALA A 1 260 ? 3.469 33.161 14.193 1.00 41.57 294 ALA A O 1
ATOM 2067 N N . ILE A 1 261 ? 4.594 34.887 13.285 1.00 40.32 295 ILE A N 1
ATOM 2068 C CA . ILE A 1 261 ? 5.723 34.069 12.860 1.00 39.21 295 ILE A CA 1
ATOM 2069 C C . ILE A 1 261 ? 6.504 33.589 14.079 1.00 38.82 295 ILE A C 1
ATOM 2070 O O . ILE A 1 261 ? 6.933 32.435 14.140 1.00 38.04 295 ILE A O 1
ATOM 2075 N N . ALA A 1 262 ? 6.682 34.482 15.048 1.00 38.50 296 ALA A N 1
ATOM 2076 C CA . ALA A 1 262 ? 7.408 34.154 16.269 1.00 39.74 296 ALA A CA 1
ATOM 2077 C C . ALA A 1 262 ? 6.758 32.969 16.977 1.00 41.05 296 ALA A C 1
ATOM 2078 O O . ALA A 1 262 ? 7.434 32.010 17.353 1.00 40.78 296 ALA A O 1
ATOM 2080 N N . GLU A 1 263 ? 5.443 33.039 17.158 1.00 42.96 297 GLU A N 1
ATOM 2081 C CA . GLU A 1 263 ? 4.711 31.967 17.821 1.00 45.46 297 GLU A CA 1
ATOM 2082 C C . GLU A 1 263 ? 4.862 30.668 17.040 1.00 45.34 297 GLU A C 1
ATOM 2083 O O . GLU A 1 263 ? 4.946 29.587 17.621 1.00 45.36 297 GLU A O 1
ATOM 2089 N N . ARG A 1 264 ? 4.798 30.772 15.798 1.00 45.98 298 ARG A N 1
ATOM 2090 C CA . ARG A 1 264 ? 5.077 29.719 15.025 1.00 47.04 298 ARG A CA 1
ATOM 2091 C C . ARG A 1 264 ? 6.358 29.117 15.134 1.00 47.26 298 ARG A C 1
ATOM 2092 O O . ARG A 1 264 ? 6.445 28.084 14.869 1.00 47.73 298 ARG A O 1
ATOM 2100 N N . LEU A 1 265 ? 7.423 29.805 15.341 1.00 46.17 299 LEU A N 1
ATOM 2101 C CA . LEU A 1 265 ? 8.782 29.316 15.549 1.00 45.48 299 LEU A CA 1
ATOM 2102 C C . LEU A 1 265 ? 9.016 28.908 17.001 1.00 44.14 299 LEU A C 1
ATOM 2103 O O . LEU A 1 265 ? 10.020 28.272 17.321 1.00 44.71 299 LEU A O 1
ATOM 2108 N N . GLY A 1 266 ? 8.087 29.279 17.876 1.00 43.03 300 GLY A N 1
ATOM 2109 C CA . GLY A 1 266 ? 8.221 28.940 19.280 1.00 40.87 300 GLY A CA 1
ATOM 2110 C C . GLY A 1 266 ? 9.134 29.891 20.035 1.00 39.99 300 GLY A C 1
ATOM 2111 O O . GLY A 1 266 ? 9.787 29.499 21.004 1.00 40.14 300 GLY A O 1
ATOM 2112 N N . CYS A 1 267 ? 9.180 31.145 19.596 1.00 37.41 301 CYS A N 1
ATOM 2113 C CA . CYS A 1 267 ? 10.019 32.145 20.244 1.00 35.49 301 CYS A CA 1
ATOM 2114 C C . CYS A 1 267 ? 9.247 33.447 20.406 1.00 34.77 301 CYS A C 1
ATOM 2115 O O . CYS A 1 267 ? 8.114 33.567 19.935 1.00 36.47 301 CYS A O 1
ATOM 2118 N N . THR A 1 268 ? 9.859 34.420 21.073 1.00 32.83 302 THR A N 1
ATOM 2119 C CA . THR A 1 268 ? 9.223 35.714 21.285 1.00 31.65 302 THR A CA 1
ATOM 2120 C C . THR A 1 268 ? 9.609 36.661 20.153 1.00 30.42 302 THR A C 1
ATOM 2121 O O . THR A 1 268 ? 10.540 36.387 19.395 1.00 27.58 302 THR A O 1
ATOM 2125 N N . LEU A 1 269 ? 8.892 37.774 20.039 1.00 29.30 303 LEU A N 1
ATOM 2126 C CA . LEU A 1 269 ? 9.177 38.742 18.989 1.00 29.44 303 LEU A CA 1
ATOM 2127 C C . LEU A 1 269 ? 10.619 39.259 19.092 1.00 28.41 303 LEU A C 1
ATOM 2128 O O . LEU A 1 269 ? 11.320 39.352 18.084 1.00 28.49 303 LEU A O 1
ATOM 2133 N N . PRO A 1 270 ? 11.082 39.605 20.309 1.00 27.75 304 PRO A N 1
ATOM 2134 C CA . PRO A 1 270 ? 12.457 40.097 20.451 1.00 27.76 304 PRO A CA 1
ATOM 2135 C C . PRO A 1 270 ? 13.499 39.068 20.009 1.00 26.49 304 PRO A C 1
ATOM 2136 O O . PRO A 1 270 ? 14.510 39.419 19.400 1.00 25.60 304 PRO A O 1
ATOM 2140 N N . GLN A 1 271 ? 13.256 37.798 20.316 1.00 25.45 305 GLN A N 1
ATOM 2141 C CA . GLN A 1 271 ? 14.194 36.750 19.925 1.00 24.12 305 GLN A CA 1
ATOM 2142 C C . GLN A 1 271 ? 14.224 36.623 18.408 1.00 24.25 305 GLN A C 1
ATOM 2143 O O . GLN A 1 271 ? 15.277 36.386 17.817 1.00 23.48 305 GLN A O 1
ATOM 2149 N N . LEU A 1 272 ? 13.064 36.782 17.779 1.00 23.68 306 LEU A N 1
ATOM 2150 C CA . LEU A 1 272 ? 12.980 36.700 16.328 1.00 24.94 306 LEU A CA 1
ATOM 2151 C C . LEU A 1 272 ? 13.742 37.873 15.719 1.00 23.43 306 LEU A C 1
ATOM 2152 O O . LEU A 1 272 ? 14.499 37.710 14.763 1.00 24.29 306 LEU A O 1
ATOM 2157 N N . ALA A 1 273 ? 13.545 39.055 16.293 1.00 22.58 307 ALA A N 1
ATOM 2158 C CA . ALA A 1 273 ? 14.188 40.271 15.801 1.00 23.26 307 ALA A CA 1
ATOM 2159 C C . ALA A 1 273 ? 15.707 40.230 15.915 1.00 22.95 307 ALA A C 1
ATOM 2160 O O . ALA A 1 273 ? 16.418 40.606 14.980 1.00 23.67 307 ALA A O 1
ATOM 2162 N N . ILE A 1 274 ? 16.203 39.783 17.064 1.00 21.92 308 ILE A N 1
ATOM 2163 C CA . ILE A 1 274 ? 17.641 39.714 17.280 1.00 22.10 308 ILE A CA 1
ATOM 2164 C C . ILE A 1 274 ? 18.274 38.631 16.412 1.00 21.93 308 ILE A C 1
ATOM 2165 O O . ILE A 1 274 ? 19.330 38.850 15.816 1.00 22.04 308 ILE A O 1
ATOM 2170 N N . ALA A 1 275 ? 17.634 37.469 16.334 1.00 21.33 309 ALA A N 1
ATOM 2171 C CA . ALA A 1 275 ? 18.157 36.388 15.507 1.00 21.76 309 ALA A CA 1
ATOM 2172 C C . ALA A 1 275 ? 18.195 36.869 14.061 1.00 22.61 309 ALA A C 1
ATOM 2173 O O . ALA A 1 275 ? 19.134 36.580 13.321 1.00 21.97 309 ALA A O 1
ATOM 2175 N N . TRP A 1 276 ? 17.165 37.610 13.667 1.00 22.40 310 TRP A N 1
ATOM 2176 C CA . TRP A 1 276 ? 17.083 38.143 12.312 1.00 22.93 310 TRP A CA 1
ATOM 2177 C C . TRP A 1 276 ? 18.320 39.001 12.019 1.00 23.21 310 TRP A C 1
ATOM 2178 O O . TRP A 1 276 ? 18.912 38.905 10.940 1.00 23.42 310 TRP A O 1
ATOM 2189 N N . CYS A 1 277 ? 18.709 39.832 12.984 1.00 22.26 311 CYS A N 1
ATOM 2190 C CA . CYS A 1 277 ? 19.879 40.703 12.834 1.00 23.02 311 CYS A CA 1
ATOM 2191 C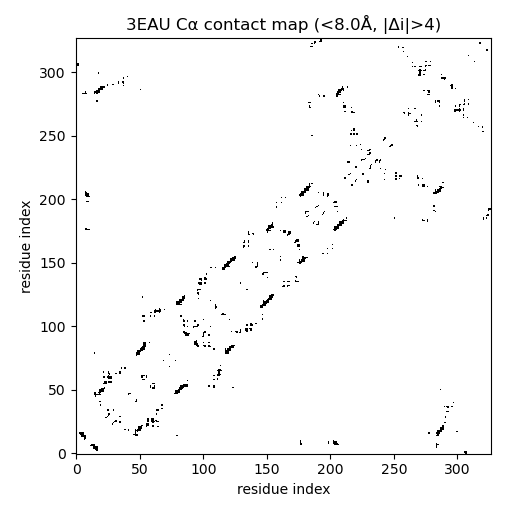 C . CYS A 1 277 ? 21.180 39.930 12.610 1.00 23.42 311 CYS A C 1
ATOM 2192 O O . CYS A 1 277 ? 22.113 40.443 11.993 1.00 24.57 311 CYS A O 1
ATOM 2195 N N . LEU A 1 278 ? 21.238 38.700 13.113 1.00 23.23 312 LEU A N 1
ATOM 2196 C CA . LEU A 1 278 ? 22.428 37.863 12.968 1.00 24.70 312 LEU A CA 1
ATOM 2197 C C . LEU A 1 278 ? 22.336 36.824 11.854 1.00 25.16 312 LEU A C 1
ATOM 2198 O O . LEU A 1 278 ? 23.269 36.043 11.652 1.00 25.04 312 LEU A O 1
ATOM 2203 N N . ARG A 1 279 ? 21.225 36.788 11.122 1.00 25.31 313 ARG A N 1
ATOM 2204 C CA . ARG A 1 279 ? 20.961 35.808 10.058 1.00 26.69 313 ARG A CA 1
ATOM 2205 C C . ARG A 1 279 ? 22.024 35.809 8.992 1.00 27.60 313 ARG A C 1
ATOM 2206 O O . ARG A 1 279 ? 22.473 34.782 8.498 1.00 28.58 313 ARG A O 1
ATOM 2214 N N . ASN A 1 280 ? 22.402 37.026 8.673 1.00 29.02 314 ASN A N 1
ATOM 2215 C CA . ASN A 1 280 ? 23.435 37.265 7.709 1.00 31.25 314 ASN A CA 1
ATOM 2216 C C . ASN A 1 280 ? 24.725 37.425 8.409 1.00 32.53 314 ASN A C 1
ATOM 2217 O O . ASN A 1 280 ? 24.837 38.051 9.448 1.00 31.00 314 ASN A O 1
ATOM 2222 N N . GLU A 1 281 ? 25.702 36.829 7.762 1.00 33.67 315 GLU A N 1
ATOM 2223 C CA . GLU A 1 281 ? 27.022 36.773 8.305 1.00 35.46 315 GLU A CA 1
ATOM 2224 C C . GLU A 1 281 ? 27.898 37.977 7.966 1.00 33.99 315 GLU A C 1
ATOM 2225 O O . GLU A 1 281 ? 29.134 37.925 8.029 1.00 35.32 315 GLU A O 1
ATOM 2231 N N . GLY A 1 282 ? 27.211 39.061 7.622 1.00 31.63 316 GLY A N 1
ATOM 2232 C CA . GLY A 1 282 ? 27.846 40.305 7.305 1.00 29.26 316 GLY A CA 1
ATOM 2233 C C . GLY A 1 282 ? 27.915 41.093 8.601 1.00 28.09 316 GLY A C 1
ATOM 2234 O O . GLY A 1 282 ? 28.703 42.032 8.727 1.00 27.96 316 GLY A O 1
ATOM 2235 N N . VAL A 1 283 ? 27.080 40.726 9.569 1.00 24.12 317 VAL A N 1
ATOM 2236 C CA . VAL A 1 283 ? 27.079 41.403 10.861 1.00 22.65 317 VAL A CA 1
ATOM 2237 C C . VAL A 1 283 ? 27.994 40.633 11.813 1.00 21.03 317 VAL A C 1
ATOM 2238 O O . VAL A 1 283 ? 27.782 39.448 12.062 1.00 22.66 317 VAL A O 1
ATOM 2242 N N . SER A 1 284 ? 29.014 41.309 12.337 1.00 19.66 318 SER A N 1
ATOM 2243 C CA . SER A 1 284 ? 29.965 40.673 13.248 1.00 19.46 318 SER A CA 1
ATOM 2244 C C . SER A 1 284 ? 29.382 40.473 14.641 1.00 20.15 318 SER A C 1
ATOM 2245 O O . SER A 1 284 ? 29.554 39.418 15.247 1.00 19.36 318 SER A O 1
ATOM 2248 N N . SER A 1 285 ? 28.707 41.494 15.154 1.00 19.64 319 SER A N 1
ATOM 2249 C CA . SER A 1 285 ? 28.095 41.396 16.472 1.00 19.56 319 SER A CA 1
ATOM 2250 C C . SER A 1 285 ? 26.938 42.374 16.616 1.00 20.06 319 SER A C 1
ATOM 2251 O O . SER A 1 285 ? 26.928 43.446 16.006 1.00 18.46 319 SER A O 1
ATOM 2254 N N . VAL A 1 286 ? 25.964 41.981 17.429 1.00 19.27 320 VAL A N 1
ATOM 2255 C CA . VAL A 1 286 ? 24.785 42.791 17.698 1.00 18.33 320 VAL A CA 1
ATOM 2256 C C . VAL A 1 286 ? 24.835 43.212 19.162 1.00 19.37 320 VAL A C 1
ATOM 2257 O O . VAL A 1 286 ? 24.901 42.364 20.053 1.00 20.09 320 VAL A O 1
ATOM 2261 N N . LEU A 1 287 ? 24.814 44.521 19.402 1.00 17.26 321 LEU A N 1
ATOM 2262 C CA . LEU A 1 287 ? 24.853 45.050 20.761 1.00 18.63 321 LEU A CA 1
ATOM 2263 C C . LEU A 1 287 ? 23.460 45.060 21.378 1.00 19.12 321 LEU A C 1
ATOM 2264 O O . LEU A 1 287 ? 22.549 45.719 20.876 1.00 19.07 321 LEU A O 1
ATOM 2269 N N . LEU A 1 288 ? 23.307 44.321 22.471 1.00 18.84 322 LEU A N 1
ATOM 2270 C CA . LEU A 1 288 ? 22.031 44.229 23.167 1.00 19.50 322 LEU A CA 1
ATOM 2271 C C . LEU A 1 288 ? 21.854 45.339 24.190 1.00 19.54 322 LEU A C 1
ATOM 2272 O O . LEU A 1 288 ? 22.822 45.942 24.648 1.00 20.09 322 LEU A O 1
ATOM 2277 N N . GLY A 1 289 ? 20.596 45.598 24.533 1.00 19.36 323 GLY A N 1
ATOM 2278 C CA . GLY A 1 289 ? 20.260 46.590 25.539 1.00 20.58 323 GLY A CA 1
ATOM 2279 C C . GLY A 1 289 ? 19.235 45.906 26.435 1.00 20.51 323 GLY A C 1
ATOM 2280 O O . GLY A 1 289 ? 18.389 45.165 25.932 1.00 21.01 323 GLY A O 1
ATOM 2281 N N . ALA A 1 290 ? 19.305 46.123 27.744 1.00 21.00 324 ALA A N 1
ATOM 2282 C CA . ALA A 1 290 ? 18.352 45.493 28.659 1.00 20.99 324 ALA A CA 1
ATOM 2283 C C . ALA A 1 290 ? 18.260 46.232 29.988 1.00 21.08 324 ALA A C 1
ATOM 2284 O O . ALA A 1 290 ? 19.279 46.632 30.553 1.00 22.60 324 ALA A O 1
ATOM 2286 N N . SER A 1 291 ? 17.037 46.414 30.485 1.00 20.41 325 SER A N 1
ATOM 2287 C CA . SER A 1 291 ? 16.828 47.106 31.754 1.00 20.68 325 SER A CA 1
ATOM 2288 C C . SER A 1 291 ? 16.630 46.123 32.909 1.00 21.21 325 SER A C 1
ATOM 2289 O O . SER A 1 291 ? 16.597 46.528 34.070 1.00 21.16 325 SER A O 1
ATOM 2292 N N . ASN A 1 292 ? 16.486 44.838 32.591 1.00 21.68 326 ASN A N 1
ATOM 2293 C CA . ASN A 1 292 ? 16.330 43.813 33.626 1.00 21.95 326 ASN A CA 1
ATOM 2294 C C . ASN A 1 292 ? 16.813 42.445 33.141 1.00 22.89 326 ASN A C 1
ATOM 2295 O O . ASN A 1 292 ? 17.040 42.245 31.946 1.00 23.12 326 ASN A O 1
ATOM 2300 N N . ALA A 1 293 ? 16.975 41.506 34.070 1.00 23.26 327 ALA A N 1
ATOM 2301 C CA . ALA A 1 293 ? 17.473 40.175 33.730 1.00 24.09 327 ALA A CA 1
ATOM 2302 C C . ALA A 1 293 ? 16.547 39.326 32.864 1.00 25.14 327 ALA A C 1
ATOM 2303 O O . ALA A 1 293 ? 17.016 38.472 32.107 1.00 26.22 327 ALA A O 1
ATOM 2305 N N . GLU A 1 294 ? 15.238 39.539 32.971 1.00 24.67 328 GLU A N 1
ATOM 2306 C CA . GLU A 1 294 ? 14.303 38.762 32.162 1.00 24.47 328 GLU A CA 1
ATOM 2307 C C . GLU A 1 294 ? 14.525 39.092 30.687 1.00 23.87 328 GLU A C 1
ATOM 2308 O O . GLU A 1 294 ? 14.581 38.199 29.839 1.00 22.68 328 GLU A O 1
ATOM 2314 N N . GLN A 1 295 ? 14.659 40.380 30.387 1.00 23.11 329 GLN A N 1
ATOM 2315 C CA . GLN A 1 295 ? 14.880 40.818 29.012 1.00 22.68 329 GLN A CA 1
ATOM 2316 C C . GLN A 1 295 ? 16.203 40.288 28.471 1.00 21.52 329 GLN A C 1
ATOM 2317 O O . GLN A 1 295 ? 16.260 39.767 27.357 1.00 22.60 329 GLN A O 1
ATOM 2323 N N . LEU A 1 296 ? 17.270 40.426 29.254 1.00 20.84 330 LEU A N 1
ATOM 2324 C CA . LEU A 1 296 ? 18.574 39.964 28.800 1.00 20.45 330 LEU A CA 1
ATOM 2325 C C . LEU A 1 296 ? 18.595 38.466 28.520 1.00 21.86 330 LEU A C 1
ATOM 2326 O O . LEU A 1 296 ? 19.088 38.041 27.480 1.00 21.10 330 LEU A O 1
ATOM 2331 N N . MET A 1 297 ? 18.061 37.662 29.436 1.00 21.92 331 MET A N 1
ATOM 2332 C CA . MET A 1 297 ? 18.053 36.221 29.211 1.00 23.48 331 MET A CA 1
ATOM 2333 C C . MET A 1 297 ? 17.188 35.876 28.008 1.00 23.22 331 MET A C 1
ATOM 2334 O O . MET A 1 297 ? 17.519 34.977 27.237 1.00 24.43 331 MET A O 1
ATOM 2339 N N . GLU A 1 298 ? 16.084 36.596 27.839 1.00 23.26 332 GLU A N 1
ATOM 2340 C CA . GLU A 1 298 ? 15.201 36.361 26.703 1.00 23.88 332 GLU A CA 1
ATOM 2341 C C . GLU A 1 298 ? 15.975 36.654 25.420 1.00 23.51 332 GLU A C 1
ATOM 2342 O O . GLU A 1 298 ? 15.991 35.847 24.489 1.00 23.86 332 GLU A O 1
ATOM 2348 N N . ASN A 1 299 ? 16.620 37.818 25.393 1.00 22.87 333 ASN A N 1
ATOM 2349 C CA . ASN A 1 299 ? 17.397 38.262 24.239 1.00 22.51 333 ASN A CA 1
ATOM 2350 C C . ASN A 1 299 ? 18.508 37.285 23.867 1.00 22.88 333 ASN A C 1
ATOM 2351 O O . ASN A 1 299 ? 18.711 36.987 22.689 1.00 23.59 333 ASN A O 1
ATOM 2356 N N . ILE A 1 300 ? 19.232 36.790 24.868 1.00 22.02 334 ILE A N 1
ATOM 2357 C CA . ILE A 1 300 ? 20.311 35.841 24.616 1.00 24.07 334 ILE A CA 1
ATOM 2358 C C . ILE A 1 300 ? 19.750 34.565 23.992 1.00 24.55 334 ILE A C 1
ATOM 2359 O O . ILE A 1 300 ? 20.439 33.870 23.240 1.00 24.37 334 ILE A O 1
ATOM 2364 N N . GLY A 1 301 ? 18.487 34.275 24.291 1.00 24.54 335 GLY A N 1
ATOM 2365 C CA . GLY A 1 301 ? 17.849 33.093 23.742 1.00 25.21 335 GLY A CA 1
ATOM 2366 C C . GLY A 1 301 ? 17.622 33.174 22.242 1.00 25.59 335 GLY A C 1
ATOM 2367 O O . GLY A 1 301 ? 17.232 32.189 21.620 1.00 25.01 335 GLY A O 1
ATOM 2368 N N . ALA A 1 302 ? 17.858 34.345 21.655 1.00 25.79 336 ALA A N 1
ATOM 2369 C CA . ALA A 1 302 ? 17.680 34.522 20.217 1.00 26.70 336 ALA A CA 1
ATOM 2370 C C . ALA A 1 302 ? 18.597 33.583 19.432 1.00 27.09 336 ALA A C 1
ATOM 2371 O O . ALA A 1 302 ? 18.293 33.210 18.297 1.00 26.60 336 ALA A O 1
ATOM 2373 N N . ILE A 1 303 ? 19.720 33.207 20.040 1.00 27.03 337 ILE A N 1
ATOM 2374 C CA . ILE A 1 303 ? 20.682 32.316 19.397 1.00 28.58 337 ILE A CA 1
ATOM 2375 C C . ILE A 1 303 ? 20.047 30.995 18.955 1.00 28.95 337 ILE A C 1
ATOM 2376 O O . ILE A 1 303 ? 20.409 30.446 17.913 1.00 28.68 337 ILE A O 1
ATOM 2381 N N . GLN A 1 304 ? 19.101 30.488 19.742 1.00 29.55 338 GLN A N 1
ATOM 2382 C CA . GLN A 1 304 ? 18.433 29.231 19.407 1.00 30.40 338 GLN A CA 1
ATOM 2383 C C . GLN A 1 304 ? 17.410 29.376 18.284 1.00 31.17 338 GLN A C 1
ATOM 2384 O O . GLN A 1 304 ? 16.942 28.377 17.732 1.00 30.37 338 GLN A O 1
ATOM 2390 N N . VAL A 1 305 ? 17.069 30.617 17.952 1.00 29.72 339 VAL A N 1
ATOM 2391 C CA . VAL A 1 305 ? 16.103 30.888 16.894 1.00 30.52 339 VAL A CA 1
ATOM 2392 C C . VAL A 1 305 ? 16.755 30.807 15.517 1.00 31.39 339 VAL A C 1
ATOM 2393 O O . VAL A 1 305 ? 16.087 30.542 14.518 1.00 31.01 339 VAL A O 1
ATOM 2397 N N . LEU A 1 306 ? 18.063 31.036 15.473 1.00 32.59 340 LEU A N 1
ATOM 2398 C CA . LEU A 1 306 ? 18.769 31.206 14.209 1.00 34.91 340 LEU A CA 1
ATOM 2399 C C . LEU A 1 306 ? 18.556 30.005 13.293 1.00 36.70 340 LEU A C 1
ATOM 2400 O O . LEU A 1 306 ? 18.199 30.159 12.125 1.00 37.00 340 LEU A O 1
ATOM 2405 N N . PRO A 1 307 ? 18.777 28.810 13.831 1.00 38.65 341 PRO A N 1
ATOM 2406 C CA . PRO A 1 307 ? 18.673 27.579 13.042 1.00 40.38 341 PRO A CA 1
ATOM 2407 C C . PRO A 1 307 ? 17.323 27.469 12.340 1.00 41.27 341 PRO A C 1
ATOM 2408 O O . PRO A 1 307 ? 17.146 26.609 11.477 1.00 41.66 341 PRO A O 1
ATOM 2412 N N . LYS A 1 308 ? 16.386 28.335 12.710 1.00 42.26 342 LYS A N 1
ATOM 2413 C CA . LYS A 1 308 ? 15.003 28.202 12.270 1.00 42.96 342 LYS A CA 1
ATOM 2414 C C . LYS A 1 308 ? 14.660 29.240 11.207 1.00 42.75 342 LYS A C 1
ATOM 2415 O O . LYS A 1 308 ? 13.610 29.166 10.568 1.00 42.09 342 LYS A O 1
ATOM 2421 N N . LEU A 1 309 ? 15.552 30.208 11.023 1.00 41.29 343 LEU A N 1
ATOM 2422 C CA . LEU A 1 309 ? 15.341 31.269 10.046 1.00 41.42 343 LEU A CA 1
ATOM 2423 C C . LEU A 1 309 ? 15.626 30.779 8.630 1.00 41.77 343 LEU A C 1
ATOM 2424 O O . LEU A 1 309 ? 16.639 31.139 8.031 1.00 41.63 343 LEU A O 1
ATOM 2429 N N . SER A 1 310 ? 14.725 29.957 8.101 1.00 41.83 344 SER A N 1
ATOM 2430 C CA . SER A 1 310 ? 14.874 29.423 6.753 1.00 41.88 344 SER A CA 1
ATOM 2431 C C . SER A 1 310 ? 14.667 30.509 5.703 1.00 42.03 344 SER A C 1
ATOM 2432 O O . SER A 1 310 ? 14.264 31.627 6.024 1.00 40.57 344 SER A O 1
ATOM 2435 N N . SER A 1 311 ? 14.945 30.173 4.448 1.00 42.92 345 SER A N 1
ATOM 2436 C CA . SER A 1 311 ? 14.772 31.113 3.346 1.00 43.66 345 SER A CA 1
ATOM 2437 C C . SER A 1 311 ? 13.314 31.548 3.261 1.00 43.27 345 SER A C 1
ATOM 2438 O O . SER A 1 311 ? 13.016 32.711 2.987 1.00 43.44 345 SER A O 1
ATOM 2441 N N . SER A 1 312 ? 12.409 30.602 3.500 1.00 43.07 346 SER A N 1
ATOM 2442 C CA . SER A 1 312 ? 10.978 30.875 3.452 1.00 42.56 346 SER A CA 1
ATOM 2443 C C . SER A 1 312 ? 10.584 31.867 4.534 1.00 41.00 346 SER A C 1
ATOM 2444 O O . SER A 1 312 ? 9.854 32.824 4.276 1.00 40.87 346 SER A O 1
ATOM 2447 N N . ILE A 1 313 ? 11.068 31.629 5.749 1.00 39.89 347 ILE A N 1
ATOM 2448 C CA . ILE A 1 313 ? 10.771 32.505 6.874 1.00 38.49 347 ILE A CA 1
ATOM 2449 C C . ILE A 1 313 ? 11.269 33.917 6.584 1.00 37.29 347 ILE A C 1
ATOM 2450 O O . ILE A 1 313 ? 10.544 34.892 6.786 1.00 37.11 347 ILE A O 1
ATOM 2455 N N . VAL A 1 314 ? 12.506 34.020 6.106 1.00 36.10 348 VAL A N 1
ATOM 2456 C CA . VAL A 1 314 ? 13.093 35.317 5.792 1.00 35.67 348 VAL A CA 1
ATOM 2457 C C . VAL A 1 314 ? 12.277 36.041 4.727 1.00 35.98 348 VAL A C 1
ATOM 2458 O O . VAL A 1 314 ? 11.994 37.231 4.856 1.00 34.52 348 VAL A O 1
ATOM 2462 N N . HIS A 1 315 ? 11.895 35.319 3.677 1.00 37.00 349 HIS A N 1
ATOM 2463 C CA . HIS A 1 315 ? 11.106 35.906 2.600 1.00 38.22 349 HIS A CA 1
ATOM 2464 C C . HIS A 1 315 ? 9.756 36.367 3.140 1.00 37.22 349 HIS A C 1
ATOM 2465 O O . HIS A 1 315 ? 9.239 37.411 2.742 1.00 35.95 349 HIS A O 1
ATOM 2472 N N . GLU A 1 316 ? 9.194 35.582 4.052 1.00 37.04 350 GLU A N 1
ATOM 2473 C CA . GLU A 1 316 ? 7.907 35.903 4.655 1.00 37.44 350 GLU A CA 1
ATOM 2474 C C . GLU A 1 316 ? 8.016 37.195 5.460 1.00 35.88 350 GLU A C 1
ATOM 2475 O O . GLU A 1 316 ? 7.105 38.024 5.458 1.00 35.29 350 GLU A O 1
ATOM 2481 N N . ILE A 1 317 ? 9.140 37.357 6.150 1.00 34.23 351 ILE A N 1
ATOM 2482 C CA . ILE A 1 317 ? 9.379 38.549 6.950 1.00 32.00 351 ILE A CA 1
ATOM 2483 C C . ILE A 1 317 ? 9.561 39.760 6.037 1.00 31.88 351 ILE A C 1
ATOM 2484 O O . ILE A 1 317 ? 9.095 40.853 6.352 1.00 30.57 351 ILE A O 1
ATOM 2489 N N . ASP A 1 318 ? 10.237 39.561 4.906 1.00 32.35 352 ASP A N 1
ATOM 2490 C CA . ASP A 1 318 ? 10.451 40.649 3.955 1.00 33.37 352 ASP A CA 1
ATOM 2491 C C . ASP A 1 318 ? 9.116 41.115 3.375 1.00 33.83 352 ASP A C 1
ATOM 2492 O O . ASP A 1 318 ? 8.915 42.305 3.140 1.00 33.81 352 ASP A O 1
ATOM 2497 N N . SER A 1 319 ? 8.209 40.170 3.144 1.00 35.71 353 SER A N 1
ATOM 2498 C CA . SER A 1 319 ? 6.895 40.490 2.592 1.00 35.85 353 SER A CA 1
ATOM 2499 C C . SER A 1 319 ? 6.109 41.377 3.553 1.00 35.29 353 SER A C 1
ATOM 2500 O O . SER A 1 319 ? 5.434 42.318 3.136 1.00 34.83 353 SER A O 1
ATOM 2503 N N . ILE A 1 320 ? 6.202 41.066 4.842 1.00 34.20 354 ILE A N 1
ATOM 2504 C CA . ILE A 1 320 ? 5.510 41.830 5.874 1.00 33.57 354 ILE A CA 1
ATOM 2505 C C . ILE A 1 320 ? 6.117 43.221 6.033 1.00 33.03 354 ILE A C 1
ATOM 2506 O O . ILE A 1 320 ? 5.403 44.225 6.057 1.00 31.75 354 ILE A O 1
ATOM 2511 N N . LEU A 1 321 ? 7.441 43.272 6.148 1.00 31.07 355 LEU A N 1
ATOM 2512 C CA . LEU A 1 321 ? 8.146 44.536 6.315 1.00 30.51 355 LEU A CA 1
ATOM 2513 C C . LEU A 1 321 ? 8.041 45.402 5.068 1.00 30.72 355 LEU A C 1
ATOM 2514 O O . LEU A 1 321 ? 7.854 46.614 5.163 1.00 31.24 355 LEU A O 1
ATOM 2519 N N . GLY A 1 322 ? 8.166 44.771 3.904 1.00 30.61 356 GLY A N 1
ATOM 2520 C CA . GLY A 1 322 ? 8.078 45.491 2.645 1.00 31.68 356 GLY A CA 1
ATOM 2521 C C . GLY A 1 322 ? 9.150 46.547 2.449 1.00 32.79 356 GLY A C 1
ATOM 2522 O O . GLY A 1 322 ? 8.975 47.474 1.651 1.00 33.28 356 GLY A O 1
ATOM 2523 N N . ASN A 1 323 ? 10.264 46.411 3.163 1.00 32.33 357 ASN A N 1
ATOM 2524 C CA . ASN A 1 323 ? 11.351 47.378 3.060 1.00 32.52 357 ASN A CA 1
ATOM 2525 C C . ASN A 1 323 ? 12.695 46.756 2.680 1.00 34.30 357 ASN A C 1
ATOM 2526 O O . ASN A 1 323 ? 13.751 47.318 2.973 1.00 32.93 357 ASN A O 1
ATOM 2531 N N . LYS A 1 324 ? 12.660 45.599 2.030 1.00 35.81 358 LYS A N 1
ATOM 2532 C CA . LYS A 1 324 ? 13.898 44.947 1.618 1.00 39.08 358 LYS A CA 1
ATOM 2533 C C . LYS A 1 324 ? 14.639 45.876 0.660 1.00 41.63 358 LYS A C 1
ATOM 2534 O O . LYS A 1 324 ? 14.138 46.199 -0.415 1.00 39.60 358 LYS A O 1
ATOM 2540 N N . PRO A 1 325 ? 15.846 46.323 1.043 1.00 44.40 359 PRO A N 1
ATOM 2541 C CA . PRO A 1 325 ? 16.641 47.221 0.200 1.00 47.82 359 PRO A CA 1
ATOM 2542 C C . PRO A 1 325 ? 17.097 46.565 -1.099 1.00 51.48 359 PRO A C 1
ATOM 2543 O O . PRO A 1 325 ? 17.053 45.343 -1.234 1.00 51.45 359 PRO A O 1
ATOM 2547 N N . TYR A 1 326 ? 17.529 47.385 -2.054 1.00 56.16 360 TYR A N 1
ATOM 2548 C CA . TYR A 1 326 ? 17.997 46.881 -3.342 1.00 60.59 360 TYR A CA 1
ATOM 2549 C C . TYR A 1 326 ? 19.513 46.721 -3.352 1.00 62.33 360 TYR A C 1
ATOM 2550 O O . TYR A 1 326 ? 20.244 47.607 -2.909 1.00 62.36 360 TYR A O 1
ATOM 2559 N N . SER A 1 327 ? 19.977 45.586 -3.865 1.00 64.60 361 SER A N 1
ATOM 2560 C CA . SER A 1 327 ? 21.405 45.303 -3.938 1.00 66.38 361 SER A CA 1
ATOM 2561 C C . SER A 1 327 ? 21.932 45.554 -5.349 1.00 67.04 361 SER A C 1
ATOM 2562 O O . SER A 1 327 ? 22.441 44.597 -5.972 1.00 67.49 361 SER A O 1
#

Radius of gyration: 19.2 Å; Cα contacts (8 Å, |Δi|>4): 618; chains: 1; bounding box: 52×48×45 Å

Secondary structure (DSSP, 8-state):
---SEEESTTSS-EEESEEEE-TTIIIIIS-HHHHHHHHHHHHHTT--EEEEETTGGGGHHHHHHHHHHHHHT--GGG-EEEEEESB--SSGGGBSSSHHHHHHHHHHHHHHHT-S-EEEEEESS--TTS-HHHHHHHHHHHHHTTSEEEEEEES--HHHHHHHHHHHHHTT-PPP-EEEEE-BTTB-HIIIIIHHHHHHHH--EEEEE-TTGGGGGGTTTTTS--TTSGGGSTT-HHHHHHHHSHHHHHHHHHHHHHHHHHHHHTS-HHHHHHHHHHSSTT--EEEE--SSHHHHHHHHGGGGGGGG--HHHHHHHHHHH--PPP-

InterPro domains:
  IPR005399 Potassium channel, voltage-dependent, beta subunit, KCNAB-related [PR01577] (146-156)
  IPR005399 Potassium channel, voltage-dependent, beta subunit, KCNAB-related [PR01577] (197-216)
  IPR005399 Potassium channel, voltage-dependent, beta subunit, KCNAB-related [PR01577] (242-248)
  IPR005399 Potassium channel, voltage-dependent, beta subunit, KCNAB-related [PR01577] (270-282)
  IPR005399 Potassium channel, voltage-dependent, beta subunit, KCNAB-related [PR01577] (296-308)
  IPR005399 Potassium channel, voltage-dependent, beta subunit, KCNAB-related [PR01577] (309-322)
  IPR005399 Potassium channel, voltage-dependent, beta subunit, KCNAB-related [PTHR43150] (27-367)
  IPR005401 Potassium channel, voltage-dependent, beta subunit, KCNAB2 [PR01579] (1-13)
  IPR005401 Potassium channel, voltage-dependent, beta subunit, KCNAB2 [PR01579] (14-25)
  IPR005401 Potassium channel, voltage-dependent, beta subunit, KCNAB2 [PR01579] (26-38)
  IPR005401 Potassium channel, voltage-dependent, beta subunit, KCNAB2 [PR01579] (257-269)
  IPR005401 Potassium channel, voltage-dependent, beta subunit, KCNAB2 [PR01579] (343-353)
  IPR005983 Potassium channel, voltage-dependent, beta subunit, KCNAB [TIGR01293] (39-355)
  IPR023210 NADP-dependent oxidoreductase domain [PF00248] (52-354)
  IPR036812 NAD(P)-dependent oxidoreductase domain superfamily [G3DSA:3.20.20.100] (36-361)
  IPR036812 NAD(P)-dependent oxidoreductase domain superfamily [SSF51430] (39-359)

Organism: Rattus norvegicus (NCBI:txid10116)

Foldseek 3Di:
DDDQWDDQFPDPDIFGQAAAEQACAALHLADLVQVLVLVVVCVVVPGQEYEEECPGNVLRNLLSQLVSCVVVVDDPVSHAYEYEAAQNDDDPQCGDQALSNLVVVLVVSCVSSVHQAHAEYEHQEHGPVHDLLRNQVSQQVCCVVVRYVFYAYEHDALVSLVVNVVSCVVVVGGHHAEYEEADWLQDHVCLPPPLLVCSVPPRYAYEYEDLCVQVLQQLPCLPHDDPSRPCNDPPNVVVRCCCVDPVNNVVSVLSVVCQVVQVVLVAGRLLCSLLLRPLDVRHNHYHDYDNGDVVSVSNVCSVVSNVVCDPVNNVVSCVSSVCDDDD

B-factor: mean 26.17, std 10.09, range [13.06, 69.29]

Sequence (327 aa):
MLQFYRNLGKSGLRVSCLGLGTWVTFGGQITDEMAEHLMTLAYDNGINLFDTAEVYAAGKAEVVLGNIIKKKGWRRSSLVITTKIFWGGKAETERGLSRKHIIEGLKASLERLQLEYVDVVFANRPDPNTPMEETVRAMTHVINQGMAMYWGTSRWSSMEIMEAYSVARQFNLIPPICEQAEYHMFQREKVEVQLPELFH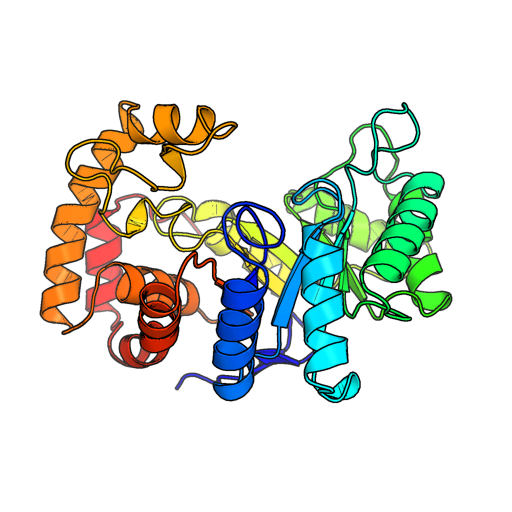KIGVGAMTWSPLACGIVSGKYDSGIPPYSRASLKGYQWLKDKILSEEGRRQQAKLKELQAIAERLGCTLPQLAIAWCLRNEGVSSVLLGASNAEQLMENIGAIQVLPKLSSSIVHEIDSILGNKPYS